Protein AF-A0A395MUM2-F1 (afdb_monomer_lite)

Sequence (329 aa):
MRKGPFETKFMEAQIENYREKLWHIFPIPDLNCLVDFYTHSANDARVLQLPFIVALGIMIPMDKTLGVLSSQTHSGEDLEELFRWMSDTRDEIESSTSTLPMVRALLLAALCYQYDGSIERASDCFEKAKAKFNDILCFFGGLDGLEDRLPDDDFCDLAMTSWDFAKYEQFFAFLDLTDNRSSFVPLMHLNLGMVQERYGRQAGEVLLKRQSWINFQNQASGLECSSVASEPLLAMLRSFKALEVPENLTSGEVSYPIAYFECVHCCAYIYRQAVFIYQSLPYDAQQALYLELSQCTENYRDLVRRAREQWETLQNLERSRLMALGIFD

Structure (mmCIF, N/CA/C/O backbone):
data_AF-A0A395MUM2-F1
#
_entry.id   AF-A0A395MUM2-F1
#
loop_
_atom_site.group_PDB
_atom_site.id
_atom_site.type_symbol
_atom_site.label_atom_id
_atom_site.label_alt_id
_atom_site.label_comp_id
_atom_site.label_asym_id
_atom_site.label_entity_id
_atom_site.label_seq_id
_atom_site.pdbx_PDB_ins_code
_atom_site.Cartn_x
_atom_site.Cartn_y
_atom_site.Cartn_z
_atom_site.occupancy
_atom_site.B_iso_or_equiv
_atom_site.auth_seq_id
_atom_site.auth_comp_id
_atom_site.auth_asym_id
_atom_site.auth_atom_id
_atom_site.pdbx_PDB_model_num
ATOM 1 N N . MET A 1 1 ? 7.530 -1.929 -30.017 1.00 48.34 1 MET A N 1
ATOM 2 C CA . MET A 1 1 ? 7.929 -1.224 -28.782 1.00 48.34 1 MET A CA 1
ATOM 3 C C . MET A 1 1 ? 9.316 -0.630 -28.964 1.00 48.34 1 MET A C 1
ATOM 5 O O . MET A 1 1 ? 10.159 -1.280 -29.574 1.00 48.34 1 MET A O 1
ATOM 9 N N . ARG A 1 2 ? 9.538 0.612 -28.514 1.00 49.12 2 ARG A N 1
ATOM 10 C CA . ARG A 1 2 ? 10.890 1.185 -28.423 1.00 49.12 2 ARG A CA 1
ATOM 11 C C . ARG A 1 2 ? 11.614 0.498 -27.265 1.00 49.12 2 ARG A C 1
ATOM 13 O O . ARG A 1 2 ? 11.007 0.278 -26.223 1.00 49.12 2 ARG A O 1
ATOM 20 N N . LYS A 1 3 ? 12.891 0.165 -27.456 1.00 55.94 3 LYS A N 1
ATOM 21 C CA . LYS A 1 3 ? 13.795 -0.172 -26.350 1.00 55.94 3 LYS A CA 1
ATOM 22 C C . LYS A 1 3 ? 13.755 1.009 -25.374 1.00 55.94 3 LYS A C 1
ATOM 24 O O . LYS A 1 3 ? 13.796 2.148 -25.843 1.00 55.94 3 LYS A O 1
ATOM 29 N N . GLY A 1 4 ? 13.581 0.756 -24.081 1.00 60.59 4 GLY A N 1
ATOM 30 C CA . GLY A 1 4 ? 13.518 1.856 -23.123 1.00 60.59 4 GLY A CA 1
ATOM 31 C C . GLY A 1 4 ? 14.847 2.611 -23.021 1.00 60.59 4 GLY A C 1
ATOM 32 O O . GLY A 1 4 ? 15.850 2.201 -23.619 1.00 60.59 4 GLY A O 1
ATOM 33 N N . PRO A 1 5 ? 14.844 3.722 -22.276 1.00 75.44 5 PRO A N 1
ATOM 34 C CA . PRO A 1 5 ? 15.940 4.685 -22.296 1.00 75.44 5 PRO A CA 1
ATOM 35 C C . PRO A 1 5 ? 17.227 4.190 -21.621 1.00 75.44 5 PRO A C 1
ATOM 37 O O . PRO A 1 5 ? 18.319 4.621 -21.979 1.00 75.44 5 PRO A O 1
ATOM 40 N N . PHE A 1 6 ? 17.126 3.242 -20.685 1.00 81.62 6 PHE A N 1
ATOM 41 C CA . PHE A 1 6 ? 18.249 2.855 -19.829 1.00 81.62 6 PHE A CA 1
ATOM 42 C C . PHE A 1 6 ? 18.942 1.556 -20.249 1.00 81.62 6 PHE A C 1
ATOM 44 O O . PHE A 1 6 ? 18.327 0.628 -20.792 1.00 81.62 6 PHE A O 1
ATOM 51 N N . GLU A 1 7 ? 20.237 1.472 -19.926 1.00 84.44 7 GLU A N 1
ATOM 52 C CA . GLU A 1 7 ? 21.046 0.263 -20.081 1.00 84.44 7 GLU A CA 1
ATOM 53 C C . GLU A 1 7 ? 20.525 -0.894 -19.216 1.00 84.44 7 GLU A C 1
ATOM 55 O O . GLU A 1 7 ? 20.110 -0.710 -18.073 1.00 84.44 7 GLU A O 1
ATOM 60 N N . THR A 1 8 ? 20.634 -2.125 -19.721 1.00 83.12 8 THR A N 1
ATOM 61 C CA . THR A 1 8 ? 20.179 -3.337 -19.019 1.00 83.12 8 THR A CA 1
ATOM 62 C C . THR A 1 8 ? 20.768 -3.474 -17.615 1.00 83.12 8 THR A C 1
ATOM 64 O O . THR A 1 8 ? 20.033 -3.753 -16.677 1.00 83.12 8 THR A O 1
ATOM 67 N N . LYS A 1 9 ? 22.070 -3.207 -17.444 1.00 85.25 9 LYS A N 1
ATOM 68 C CA . LYS A 1 9 ? 22.734 -3.306 -16.132 1.00 85.25 9 LYS A CA 1
ATOM 69 C C . LYS A 1 9 ? 22.162 -2.331 -15.107 1.00 85.25 9 LYS A C 1
ATOM 71 O O . LYS A 1 9 ? 22.088 -2.649 -13.925 1.00 85.25 9 LYS A O 1
ATOM 76 N N . PHE A 1 10 ? 21.770 -1.140 -15.557 1.00 86.44 10 PHE A N 1
ATOM 77 C CA . PHE A 1 10 ? 21.114 -0.165 -14.696 1.00 86.44 10 PHE A CA 1
ATOM 78 C C . PHE A 1 10 ? 19.733 -0.673 -14.269 1.00 86.44 10 PHE A C 1
ATOM 80 O O . PHE A 1 10 ? 19.410 -0.641 -13.085 1.00 86.44 10 PHE A O 1
ATOM 87 N N . MET A 1 11 ? 18.957 -1.212 -15.215 1.00 86.12 11 MET A N 1
ATOM 88 C CA . MET A 1 11 ? 17.639 -1.797 -14.949 1.00 86.12 11 MET A CA 1
ATOM 89 C C . MET A 1 11 ? 17.705 -2.955 -13.946 1.00 86.12 11 MET A C 1
ATOM 91 O O . MET A 1 11 ? 16.919 -2.989 -13.002 1.00 86.12 11 MET A O 1
ATOM 95 N N . GLU A 1 12 ? 18.663 -3.870 -14.115 1.00 87.12 12 GLU A N 1
ATOM 96 C CA . GLU A 1 12 ? 18.908 -4.989 -13.195 1.00 87.12 12 GLU A CA 1
ATOM 97 C C . GLU A 1 12 ? 19.203 -4.496 -11.774 1.00 87.12 12 GLU A C 1
ATOM 99 O O . GLU A 1 12 ? 18.611 -4.988 -10.815 1.00 87.12 12 GLU A O 1
ATOM 104 N N . ALA A 1 13 ? 20.057 -3.477 -11.635 1.00 87.69 13 ALA A N 1
ATOM 105 C CA . ALA A 1 13 ? 20.384 -2.899 -10.335 1.00 87.69 13 ALA A CA 1
ATOM 106 C C . ALA A 1 13 ? 19.158 -2.273 -9.649 1.00 87.69 13 ALA A C 1
ATOM 108 O O . ALA A 1 13 ? 18.960 -2.471 -8.451 1.00 87.69 13 ALA A O 1
ATOM 109 N N . GLN A 1 14 ? 18.308 -1.551 -10.390 1.00 88.56 14 GLN A N 1
ATOM 110 C CA . GLN A 1 14 ? 17.096 -0.966 -9.803 1.00 88.56 14 GLN A CA 1
ATOM 111 C C . GLN A 1 14 ? 16.048 -2.019 -9.440 1.00 88.56 14 GLN A C 1
ATOM 113 O O . GLN A 1 14 ? 15.339 -1.859 -8.449 1.00 88.56 14 GLN A O 1
ATOM 118 N N . ILE A 1 15 ? 15.967 -3.113 -10.197 1.00 86.69 15 ILE A N 1
ATOM 119 C CA . ILE A 1 15 ? 15.101 -4.246 -9.865 1.00 86.69 15 ILE A CA 1
ATOM 120 C C . ILE A 1 15 ? 15.575 -4.960 -8.600 1.00 86.69 15 ILE A C 1
ATOM 122 O O . ILE A 1 15 ? 14.738 -5.336 -7.779 1.00 86.69 15 ILE A O 1
ATOM 126 N N . GLU A 1 16 ? 16.884 -5.104 -8.401 1.00 85.50 16 GLU A N 1
ATOM 127 C CA . GLU A 1 16 ? 17.412 -5.665 -7.156 1.00 85.50 16 GLU A CA 1
ATOM 128 C C . GLU A 1 16 ? 17.143 -4.729 -5.970 1.00 85.50 16 GLU A C 1
ATOM 130 O O . GLU A 1 16 ? 16.608 -5.166 -4.954 1.00 85.50 16 GLU A O 1
ATOM 135 N N . ASN A 1 17 ? 17.369 -3.420 -6.130 1.00 84.69 17 ASN A N 1
ATOM 136 C CA . ASN A 1 17 ? 17.002 -2.430 -5.112 1.00 84.69 17 ASN A CA 1
ATOM 137 C C . ASN A 1 17 ? 15.508 -2.504 -4.761 1.00 84.69 17 ASN A C 1
ATOM 139 O O . ASN A 1 17 ? 15.135 -2.497 -3.586 1.00 84.69 17 ASN A O 1
ATOM 143 N N . TYR A 1 18 ? 14.638 -2.601 -5.770 1.00 83.44 18 TYR A N 1
ATOM 144 C CA . TYR A 1 18 ? 13.203 -2.769 -5.567 1.00 83.44 18 TYR A CA 1
ATOM 145 C C . TYR A 1 18 ? 12.897 -4.065 -4.815 1.00 83.44 18 TYR A C 1
ATOM 147 O O . TYR A 1 18 ? 12.111 -4.073 -3.868 1.00 83.44 18 TYR A O 1
ATOM 155 N N . ARG A 1 19 ? 13.531 -5.172 -5.198 1.00 79.81 19 ARG A N 1
ATOM 156 C CA . ARG A 1 19 ? 13.347 -6.466 -4.544 1.00 79.81 19 ARG A CA 1
ATOM 157 C C . ARG A 1 19 ? 13.712 -6.399 -3.065 1.00 79.81 19 ARG A C 1
ATOM 159 O O . ARG A 1 19 ? 12.918 -6.805 -2.220 1.00 79.81 19 ARG A O 1
ATOM 166 N N . GLU A 1 20 ? 14.879 -5.854 -2.749 1.00 76.88 20 GLU A N 1
ATOM 167 C CA . GLU A 1 20 ? 15.360 -5.757 -1.373 1.00 76.88 20 GLU A CA 1
ATOM 168 C C . GLU A 1 20 ? 14.499 -4.825 -0.509 1.00 76.88 20 GLU A C 1
ATOM 170 O O . GLU A 1 20 ? 14.327 -5.075 0.685 1.00 76.88 20 GLU A O 1
ATOM 175 N N . LYS A 1 21 ? 13.969 -3.738 -1.086 1.00 73.75 21 LYS A N 1
ATOM 176 C CA . LYS A 1 21 ? 13.345 -2.646 -0.316 1.00 73.75 21 LYS A CA 1
ATOM 177 C C . LYS A 1 21 ? 11.824 -2.583 -0.392 1.00 73.75 21 LYS A C 1
ATOM 179 O O . LYS A 1 21 ? 11.215 -2.028 0.516 1.00 73.75 21 LYS A O 1
ATOM 184 N N . LEU A 1 22 ? 11.206 -3.131 -1.435 1.00 72.56 22 LEU A N 1
ATOM 185 C CA . LEU A 1 22 ? 9.784 -2.937 -1.741 1.00 72.56 22 LEU A CA 1
ATOM 186 C C . LEU A 1 22 ? 9.012 -4.211 -2.063 1.00 72.56 22 LEU A C 1
ATOM 188 O O . LEU A 1 22 ? 7.784 -4.168 -2.040 1.00 72.56 22 LEU A O 1
ATOM 192 N N . TRP A 1 23 ? 9.678 -5.340 -2.317 1.00 69.81 23 TRP A N 1
ATOM 193 C CA . TRP A 1 23 ? 8.993 -6.582 -2.698 1.00 69.81 23 TRP A CA 1
ATOM 194 C C . TRP A 1 23 ? 7.886 -6.993 -1.730 1.00 69.81 23 TRP A C 1
ATOM 196 O O . TRP A 1 23 ? 6.843 -7.478 -2.137 1.00 69.81 23 TRP A O 1
ATOM 206 N N . HIS A 1 24 ? 8.100 -6.780 -0.437 1.00 61.56 24 HIS A N 1
ATOM 207 C CA . HIS A 1 24 ? 7.138 -7.110 0.609 1.00 61.56 24 HIS A CA 1
ATOM 208 C C . HIS A 1 24 ? 5.957 -6.119 0.688 1.00 61.56 24 HIS A C 1
ATOM 210 O O . HIS A 1 24 ? 4.928 -6.439 1.281 1.00 61.56 24 HIS A O 1
ATOM 216 N N . ILE A 1 25 ? 6.088 -4.924 0.096 1.00 59.69 25 ILE A N 1
ATOM 217 C CA . ILE A 1 25 ? 5.048 -3.884 0.036 1.00 59.69 25 ILE A CA 1
ATOM 218 C C . ILE A 1 25 ? 4.242 -4.015 -1.244 1.00 59.69 25 ILE A C 1
ATOM 220 O O . ILE A 1 25 ? 3.030 -3.866 -1.197 1.00 59.69 25 ILE A O 1
ATOM 224 N N . PHE A 1 26 ? 4.883 -4.285 -2.374 1.00 70.19 26 PHE A N 1
ATOM 225 C CA . PHE A 1 26 ? 4.213 -4.459 -3.656 1.00 70.19 26 PHE A CA 1
ATOM 226 C C . PHE A 1 26 ? 4.927 -5.594 -4.412 1.00 70.19 26 PHE A C 1
ATOM 228 O O . PHE A 1 26 ? 5.872 -5.360 -5.162 1.00 70.19 26 PHE A O 1
ATOM 235 N N . PRO A 1 27 ? 4.561 -6.862 -4.161 1.00 70.25 27 PRO A N 1
ATOM 236 C CA . PRO A 1 27 ? 5.225 -8.002 -4.794 1.00 70.25 27 PRO A CA 1
ATOM 237 C C . PRO A 1 27 ? 4.853 -8.092 -6.268 1.00 70.25 27 PRO A C 1
ATOM 239 O O . PRO A 1 27 ? 3.674 -8.237 -6.572 1.00 70.25 27 PRO A O 1
ATOM 242 N N . ILE A 1 28 ? 5.829 -8.072 -7.175 1.00 73.50 28 ILE A N 1
ATOM 243 C CA . ILE A 1 28 ? 5.590 -8.122 -8.626 1.00 73.50 28 ILE A CA 1
ATOM 244 C C . ILE A 1 28 ? 5.903 -9.528 -9.157 1.00 73.50 28 ILE A C 1
ATOM 246 O O . ILE A 1 28 ? 7.080 -9.871 -9.256 1.00 73.50 28 ILE A O 1
ATOM 250 N N . PRO A 1 29 ? 4.906 -10.352 -9.524 1.00 68.81 29 PRO A N 1
ATOM 251 C CA . PRO A 1 29 ? 5.137 -11.674 -10.099 1.00 68.81 29 PRO A CA 1
ATOM 252 C C . PRO A 1 29 ? 6.136 -11.614 -11.256 1.00 68.81 29 PRO A C 1
ATOM 254 O O . PRO A 1 29 ? 6.096 -10.696 -12.075 1.00 68.81 29 PRO A O 1
ATOM 257 N N . ASP A 1 30 ? 7.054 -12.579 -11.298 1.00 72.25 30 ASP A N 1
ATOM 258 C CA . ASP A 1 30 ? 8.071 -12.696 -12.346 1.00 72.25 30 ASP A CA 1
ATOM 259 C C . ASP A 1 30 ? 8.923 -11.433 -12.572 1.00 72.25 30 ASP A C 1
ATOM 261 O O . ASP A 1 30 ? 9.399 -11.190 -13.678 1.00 72.25 30 ASP A O 1
ATOM 265 N N . LEU A 1 31 ? 9.181 -10.633 -11.528 1.00 75.88 31 LEU A N 1
ATOM 266 C CA . LEU A 1 31 ? 10.010 -9.418 -11.609 1.00 75.88 31 LEU A CA 1
ATOM 267 C C . LEU A 1 31 ? 11.373 -9.635 -12.291 1.00 75.88 31 LEU A C 1
ATOM 269 O O . LEU A 1 31 ? 11.843 -8.753 -13.004 1.00 75.88 31 LEU A O 1
ATOM 273 N N . ASN A 1 32 ? 11.984 -10.814 -12.131 1.00 72.88 32 ASN A N 1
ATOM 274 C CA . ASN A 1 32 ? 13.221 -11.172 -12.841 1.00 72.88 32 ASN A CA 1
ATOM 275 C C . ASN A 1 32 ? 13.041 -11.238 -14.361 1.00 72.88 32 ASN A C 1
ATOM 277 O O . ASN A 1 32 ? 13.931 -10.838 -15.104 1.00 72.88 32 ASN A O 1
ATOM 281 N N . CYS A 1 33 ? 11.887 -11.708 -14.825 1.00 79.62 33 CYS A N 1
ATOM 282 C CA . CYS A 1 33 ? 11.586 -11.822 -16.244 1.00 79.62 33 CYS A CA 1
ATOM 283 C C . CYS A 1 33 ? 11.314 -10.456 -16.887 1.00 79.62 33 CYS A C 1
ATOM 285 O O . CYS A 1 33 ? 11.376 -10.346 -18.108 1.00 79.62 33 CYS A O 1
ATOM 287 N N . LEU A 1 34 ? 11.057 -9.395 -16.108 1.00 77.50 34 LEU A N 1
ATOM 288 C CA . LEU A 1 34 ? 10.801 -8.064 -16.668 1.00 77.50 34 LEU A CA 1
ATOM 289 C C . LEU A 1 34 ? 12.022 -7.479 -17.388 1.00 77.50 34 LEU A C 1
ATOM 291 O O . LEU A 1 34 ? 11.850 -6.821 -18.415 1.00 77.50 34 LEU A O 1
ATOM 295 N N . VAL A 1 35 ? 13.244 -7.758 -16.914 1.00 75.94 35 VAL A N 1
ATOM 296 C CA . VAL A 1 35 ? 14.480 -7.381 -17.630 1.00 75.94 35 VAL A CA 1
ATOM 297 C C . VAL A 1 35 ? 14.584 -8.135 -18.949 1.00 75.94 35 VAL A C 1
ATOM 299 O O . VAL A 1 35 ? 14.924 -7.548 -19.979 1.00 75.94 35 VAL A O 1
ATOM 302 N N . ASP A 1 36 ? 14.254 -9.423 -18.945 1.00 77.31 36 ASP A N 1
ATOM 303 C CA . ASP A 1 36 ? 14.283 -10.247 -20.150 1.00 77.31 36 ASP A CA 1
ATOM 304 C C . ASP A 1 36 ? 13.248 -9.761 -21.171 1.00 77.31 36 ASP A C 1
ATOM 306 O O . ASP A 1 36 ? 13.578 -9.580 -22.345 1.00 77.31 36 ASP A O 1
ATOM 310 N N . PHE A 1 37 ? 12.025 -9.443 -20.739 1.00 77.56 37 PHE A N 1
ATOM 311 C CA . PHE A 1 37 ? 10.994 -8.879 -21.613 1.00 77.56 37 PHE A CA 1
ATOM 312 C C . PHE A 1 37 ? 11.401 -7.517 -22.182 1.00 77.56 37 PHE A C 1
ATOM 314 O O . PHE A 1 37 ? 11.227 -7.269 -23.378 1.00 77.56 37 PHE A O 1
ATOM 321 N N . TYR A 1 38 ? 12.016 -6.666 -21.359 1.00 73.94 38 TYR A N 1
ATOM 322 C CA . TYR A 1 38 ? 12.547 -5.367 -21.764 1.00 73.94 38 TYR A CA 1
ATOM 323 C C . TYR A 1 38 ? 13.666 -5.480 -22.805 1.00 73.94 38 TYR A C 1
ATOM 325 O O . TYR A 1 38 ? 13.663 -4.786 -23.824 1.00 73.94 38 TYR A O 1
ATOM 333 N N . THR A 1 39 ? 14.627 -6.374 -22.575 1.00 71.06 39 THR A N 1
ATOM 334 C CA . THR A 1 39 ? 15.798 -6.545 -23.446 1.00 71.06 39 THR A CA 1
ATOM 335 C C . THR A 1 39 ? 15.453 -7.197 -24.777 1.00 71.06 39 THR A C 1
ATOM 337 O O . THR A 1 39 ? 15.995 -6.792 -25.808 1.00 71.06 39 THR A O 1
ATOM 340 N N . HIS A 1 40 ? 14.516 -8.145 -24.776 1.00 74.06 40 HIS A N 1
ATOM 341 C CA . HIS A 1 40 ? 14.093 -8.874 -25.972 1.00 74.06 40 HIS A CA 1
ATOM 342 C C . HIS A 1 40 ? 12.903 -8.221 -26.690 1.00 74.06 40 HIS A C 1
ATOM 344 O O . HIS A 1 40 ? 12.431 -8.757 -27.691 1.00 74.06 40 HIS A O 1
ATOM 350 N N . SER A 1 41 ? 12.441 -7.049 -26.225 1.00 65.06 41 SER A N 1
ATOM 351 C CA . SER A 1 41 ? 11.290 -6.324 -26.790 1.00 65.06 41 SER A CA 1
ATOM 352 C C . SER A 1 41 ? 10.044 -7.207 -26.919 1.00 65.06 41 SER A C 1
ATOM 354 O O . SER A 1 41 ? 9.324 -7.142 -27.920 1.00 65.06 41 SER A O 1
ATOM 356 N N . ALA A 1 42 ? 9.813 -8.061 -25.918 1.00 67.25 42 ALA A N 1
ATOM 357 C CA . ALA A 1 42 ? 8.625 -8.897 -25.866 1.00 67.25 42 ALA A CA 1
ATOM 358 C C . ALA A 1 42 ? 7.384 -8.000 -25.773 1.00 67.25 42 ALA A C 1
ATOM 360 O O . ALA A 1 42 ? 7.369 -7.027 -25.020 1.00 67.25 42 ALA A O 1
ATOM 361 N N . ASN A 1 43 ? 6.346 -8.318 -26.550 1.00 70.88 43 ASN A N 1
ATOM 362 C CA . ASN A 1 43 ? 5.076 -7.599 -26.493 1.00 70.88 43 ASN A CA 1
ATOM 363 C C . ASN A 1 43 ? 4.272 -8.068 -25.273 1.00 70.88 43 ASN A C 1
ATOM 365 O O . ASN A 1 43 ? 3.322 -8.837 -25.409 1.00 70.88 43 ASN A O 1
ATOM 369 N N . ASP A 1 44 ? 4.717 -7.658 -24.089 1.00 82.69 44 ASP A N 1
ATOM 370 C CA . ASP A 1 44 ? 4.163 -8.066 -22.804 1.00 82.69 44 ASP A CA 1
ATOM 371 C C . ASP A 1 44 ? 3.779 -6.832 -21.979 1.00 82.69 44 ASP A C 1
ATOM 373 O O . ASP A 1 44 ? 4.609 -5.962 -21.706 1.00 82.69 44 ASP A O 1
ATOM 377 N N . ALA A 1 45 ? 2.512 -6.758 -21.563 1.00 84.50 45 ALA A N 1
ATOM 378 C CA . ALA A 1 45 ? 1.978 -5.626 -20.808 1.00 84.50 45 ALA A CA 1
ATOM 379 C C . ALA A 1 45 ? 2.680 -5.422 -19.454 1.00 84.50 45 ALA A C 1
ATOM 381 O O . ALA A 1 45 ? 2.664 -4.316 -18.914 1.00 84.50 45 ALA A O 1
ATOM 382 N N . ARG A 1 46 ? 3.344 -6.453 -18.909 1.00 84.44 46 ARG A N 1
ATOM 383 C CA . ARG A 1 46 ? 4.096 -6.351 -17.652 1.00 84.44 46 ARG A CA 1
ATOM 384 C C . ARG A 1 46 ? 5.286 -5.394 -17.757 1.00 84.44 46 ARG A C 1
ATOM 386 O O . ARG A 1 46 ? 5.653 -4.793 -16.751 1.00 84.44 46 ARG A O 1
ATOM 393 N N . VAL A 1 47 ? 5.836 -5.178 -18.956 1.00 87.69 47 VAL A N 1
ATOM 394 C CA . VAL A 1 47 ? 6.936 -4.224 -19.209 1.00 87.69 47 VAL A CA 1
ATOM 395 C C . VAL A 1 47 ? 6.548 -2.791 -18.816 1.00 87.69 47 VAL A C 1
ATOM 397 O O . VAL A 1 47 ? 7.411 -2.020 -18.401 1.00 87.69 47 VAL A O 1
ATOM 400 N N . LEU A 1 48 ? 5.255 -2.446 -18.844 1.00 89.56 48 LEU A N 1
ATOM 401 C CA . LEU A 1 48 ? 4.745 -1.122 -18.457 1.00 89.56 48 LEU A CA 1
ATOM 402 C C . LEU A 1 48 ? 4.905 -0.824 -16.953 1.00 89.56 48 LEU A C 1
ATOM 404 O O . LEU A 1 48 ? 4.750 0.315 -16.526 1.00 89.56 48 LEU A O 1
ATOM 408 N N . GLN A 1 49 ? 5.254 -1.818 -16.133 1.00 90.62 49 GLN A N 1
ATOM 409 C CA . GLN A 1 49 ? 5.571 -1.616 -14.715 1.00 90.62 49 GLN A CA 1
ATOM 410 C C . GLN A 1 49 ? 6.989 -1.053 -14.504 1.00 90.62 49 GLN A C 1
ATOM 412 O O . GLN A 1 49 ? 7.264 -0.425 -13.480 1.00 90.62 49 GLN A O 1
ATOM 417 N N . LEU A 1 50 ? 7.898 -1.253 -15.466 1.00 90.19 50 LEU A N 1
ATOM 418 C CA . LEU A 1 50 ? 9.328 -0.962 -15.320 1.00 90.19 50 LEU A CA 1
ATOM 419 C C . LEU A 1 50 ? 9.690 0.493 -15.000 1.00 90.19 50 LEU A C 1
ATOM 421 O O . LEU A 1 50 ? 10.508 0.668 -14.099 1.00 90.19 50 LEU A O 1
ATOM 425 N N . PRO A 1 51 ? 9.129 1.532 -15.653 1.00 92.38 51 PRO A N 1
ATOM 426 C CA . PRO A 1 51 ? 9.495 2.908 -15.317 1.00 92.38 51 PRO A CA 1
ATOM 427 C C . PRO A 1 51 ? 9.231 3.224 -13.840 1.00 92.38 51 PRO A C 1
ATOM 429 O O . PRO A 1 51 ? 10.030 3.883 -13.181 1.00 92.38 51 PRO A O 1
ATOM 432 N N . PHE A 1 52 ? 8.134 2.696 -13.297 1.00 92.69 52 PHE A N 1
ATOM 433 C CA . PHE A 1 52 ? 7.740 2.904 -11.907 1.00 92.69 52 PHE A CA 1
ATOM 434 C C . PHE A 1 52 ? 8.612 2.095 -10.935 1.00 92.69 52 PHE A C 1
ATOM 436 O O . PHE A 1 52 ? 9.036 2.613 -9.903 1.00 92.69 52 PHE A O 1
ATOM 443 N N . ILE A 1 53 ? 8.961 0.853 -11.286 1.00 90.81 53 ILE A N 1
ATOM 444 C CA . ILE A 1 53 ? 9.923 0.037 -10.524 1.00 90.81 53 ILE A CA 1
ATOM 445 C C . ILE A 1 53 ? 11.283 0.738 -10.447 1.00 90.81 53 ILE A C 1
ATOM 447 O O . ILE A 1 53 ? 11.868 0.825 -9.371 1.00 90.81 53 ILE A O 1
ATOM 451 N N . VAL A 1 54 ? 11.768 1.267 -11.572 1.00 90.88 54 VAL A N 1
ATOM 452 C CA . VAL A 1 54 ? 13.041 1.996 -11.659 1.00 90.88 54 VAL A CA 1
ATOM 453 C C . VAL A 1 54 ? 13.012 3.252 -10.799 1.00 90.88 54 VAL A C 1
ATOM 455 O O . VAL A 1 54 ? 13.922 3.461 -10.002 1.00 90.88 54 VAL A O 1
ATOM 458 N N . ALA A 1 55 ? 11.954 4.058 -10.906 1.00 91.94 55 ALA A N 1
ATOM 459 C CA . ALA A 1 55 ? 11.770 5.249 -10.081 1.00 91.94 55 ALA A CA 1
ATOM 460 C C . ALA A 1 55 ? 11.853 4.939 -8.584 1.00 91.94 55 ALA A C 1
ATOM 462 O O . ALA A 1 55 ? 12.588 5.593 -7.843 1.00 91.94 55 ALA A O 1
ATOM 463 N N . LEU A 1 56 ? 11.145 3.903 -8.146 1.00 89.75 56 LEU A N 1
ATOM 464 C CA . LEU A 1 56 ? 11.148 3.455 -6.760 1.00 89.75 56 LEU A CA 1
ATOM 465 C C . LEU A 1 56 ? 12.505 2.886 -6.320 1.00 89.75 56 LEU A C 1
ATOM 467 O O . LEU A 1 56 ? 12.971 3.193 -5.220 1.00 89.75 56 LEU A O 1
ATOM 471 N N . GLY A 1 57 ? 13.153 2.107 -7.191 1.00 87.88 57 GLY A N 1
ATOM 472 C CA . GLY A 1 57 ? 14.495 1.562 -6.984 1.00 87.88 57 GLY A CA 1
ATOM 473 C C . GLY A 1 57 ? 15.567 2.641 -6.809 1.00 87.88 57 GLY A C 1
ATOM 474 O O . GLY A 1 57 ? 16.565 2.391 -6.140 1.00 87.88 57 GLY A O 1
ATOM 475 N N . ILE A 1 58 ? 15.336 3.850 -7.330 1.00 88.81 58 ILE A N 1
ATOM 476 C CA . ILE A 1 58 ? 16.209 5.015 -7.144 1.00 88.81 58 ILE A CA 1
ATOM 477 C C . ILE A 1 58 ? 15.834 5.790 -5.875 1.00 88.81 58 ILE A C 1
ATOM 479 O O . ILE A 1 58 ? 16.697 6.049 -5.034 1.00 88.81 58 ILE A O 1
ATOM 483 N N . MET A 1 59 ? 14.561 6.175 -5.729 1.00 88.81 59 MET A N 1
ATOM 484 C CA . MET A 1 59 ? 14.113 7.074 -4.658 1.00 88.81 59 MET A CA 1
ATOM 485 C C . MET A 1 59 ? 14.386 6.514 -3.260 1.00 88.81 59 MET A C 1
ATOM 487 O O . MET A 1 59 ? 14.869 7.237 -2.388 1.00 88.81 59 MET A O 1
ATOM 491 N N . ILE A 1 60 ? 14.097 5.228 -3.040 1.00 82.62 60 ILE A N 1
ATOM 492 C CA . ILE A 1 60 ? 14.117 4.636 -1.696 1.00 82.62 60 ILE A CA 1
ATOM 493 C C . ILE A 1 60 ? 15.537 4.437 -1.163 1.00 82.62 60 ILE A C 1
ATOM 495 O O . ILE A 1 60 ? 15.812 4.887 -0.049 1.00 82.62 60 ILE A O 1
ATOM 499 N N . PRO A 1 61 ? 16.483 3.837 -1.911 1.00 83.19 61 PRO A N 1
ATOM 500 C CA . PRO A 1 61 ? 17.866 3.758 -1.447 1.00 83.19 61 PRO A CA 1
ATOM 501 C C . PRO A 1 61 ? 18.506 5.133 -1.240 1.00 83.19 61 PRO A C 1
ATOM 503 O O . PRO A 1 61 ? 19.352 5.282 -0.360 1.00 83.19 61 PRO A O 1
ATOM 506 N N . MET A 1 62 ? 18.108 6.131 -2.034 1.00 85.25 62 MET A N 1
ATOM 507 C CA . MET A 1 62 ? 18.617 7.502 -1.932 1.00 85.25 62 MET A CA 1
ATOM 508 C C . MET A 1 62 ? 17.907 8.348 -0.870 1.00 85.25 62 MET A C 1
ATOM 510 O O . MET A 1 62 ? 18.370 9.455 -0.591 1.00 85.25 62 MET A O 1
ATOM 514 N N . ASP A 1 63 ? 16.813 7.847 -0.290 1.00 86.62 63 ASP A N 1
ATOM 515 C CA . ASP A 1 63 ? 15.969 8.543 0.684 1.00 86.62 63 ASP A CA 1
ATOM 516 C C . ASP A 1 63 ? 15.520 9.944 0.209 1.00 86.62 63 ASP A C 1
ATOM 518 O O . ASP A 1 63 ? 15.517 10.917 0.967 1.00 86.62 63 ASP A O 1
ATOM 522 N N . LYS A 1 64 ? 15.206 10.074 -1.089 1.00 88.38 64 LYS A N 1
ATOM 523 C CA . LYS A 1 64 ? 14.878 11.350 -1.749 1.00 88.38 64 LYS A CA 1
ATOM 524 C C . LYS A 1 64 ? 13.840 11.165 -2.852 1.00 88.38 64 LYS A C 1
ATOM 526 O O . LYS A 1 64 ? 13.849 10.160 -3.554 1.00 88.38 64 LYS A O 1
ATOM 531 N N . THR A 1 65 ? 12.999 12.180 -3.043 1.00 88.75 65 THR A N 1
ATOM 532 C CA . THR A 1 65 ? 12.036 12.237 -4.153 1.00 88.75 65 THR A CA 1
ATOM 533 C C . THR A 1 65 ? 12.752 12.389 -5.498 1.00 88.75 65 THR A C 1
ATOM 535 O O . THR A 1 65 ? 13.873 12.913 -5.550 1.00 88.75 65 THR A O 1
ATOM 538 N N . LEU A 1 66 ? 12.110 11.990 -6.602 1.00 87.75 66 LEU A N 1
ATOM 539 C CA . LEU A 1 66 ? 12.675 12.205 -7.937 1.00 87.75 66 LEU A CA 1
ATOM 540 C C . LEU A 1 66 ? 12.854 13.700 -8.218 1.00 87.75 66 LEU A C 1
ATOM 542 O O . LEU A 1 66 ? 13.881 14.082 -8.772 1.00 87.75 66 LEU A O 1
ATOM 546 N N . GLY A 1 67 ? 11.920 14.550 -7.777 1.00 83.75 67 GLY A N 1
ATOM 547 C CA . GLY A 1 67 ? 12.034 16.006 -7.938 1.00 83.75 67 GLY A CA 1
ATOM 548 C C . GLY A 1 67 ? 13.254 16.617 -7.228 1.00 83.75 67 GLY A C 1
ATOM 549 O O . GLY A 1 67 ? 13.914 17.516 -7.752 1.00 83.75 67 GLY A O 1
ATOM 550 N N . VAL A 1 68 ? 13.613 16.109 -6.043 1.00 86.62 68 VAL A N 1
ATOM 551 C CA . VAL A 1 68 ? 14.832 16.536 -5.334 1.00 86.62 68 VAL A CA 1
ATOM 552 C C . VAL A 1 68 ? 16.081 16.020 -6.045 1.00 86.62 68 VAL A C 1
ATOM 554 O O . VAL A 1 68 ? 17.082 16.734 -6.128 1.00 86.62 68 VAL A O 1
ATOM 557 N N . LEU A 1 69 ? 16.051 14.789 -6.549 1.00 85.94 69 LEU A N 1
ATOM 558 C CA . LEU A 1 69 ? 17.170 14.198 -7.280 1.00 85.94 69 LEU A CA 1
ATOM 559 C C . LEU A 1 69 ? 17.407 14.889 -8.635 1.00 85.94 69 LEU A C 1
ATOM 561 O O . LEU A 1 69 ? 18.559 15.111 -9.002 1.00 85.94 69 LEU A O 1
ATOM 565 N N . SER A 1 70 ? 16.354 15.297 -9.347 1.00 82.94 70 SER A N 1
ATOM 566 C CA . SER A 1 70 ? 16.461 15.948 -10.661 1.00 82.94 70 SER A CA 1
ATOM 567 C C . SER A 1 70 ? 17.038 17.359 -10.572 1.00 82.94 70 SER A C 1
ATOM 569 O O . SER A 1 70 ? 17.658 17.838 -11.515 1.00 82.94 70 SER A O 1
ATOM 571 N N . SER A 1 71 ? 16.904 18.011 -9.414 1.00 78.69 71 SER A N 1
ATOM 572 C CA . SER A 1 71 ? 17.509 19.319 -9.140 1.00 78.69 71 SER A CA 1
ATOM 573 C C . SER A 1 71 ? 19.031 19.281 -8.907 1.00 78.69 71 SER A C 1
ATOM 575 O O . SER A 1 71 ? 19.658 20.333 -8.766 1.00 78.69 71 SER A O 1
ATOM 577 N N . GLN A 1 72 ? 19.646 18.092 -8.849 1.00 79.50 72 GLN A N 1
ATOM 578 C CA . GLN A 1 72 ? 21.078 17.923 -8.583 1.00 79.50 72 GLN A CA 1
ATOM 579 C C . GLN A 1 72 ? 21.883 17.896 -9.894 1.00 79.50 72 GLN A C 1
ATOM 581 O O . GLN A 1 72 ? 21.529 17.225 -10.860 1.00 79.50 72 GLN A O 1
ATOM 586 N N . THR A 1 73 ? 23.011 18.612 -9.920 1.00 57.09 73 THR A N 1
ATOM 587 C CA . THR A 1 73 ? 23.786 18.980 -11.127 1.00 57.09 73 THR A CA 1
ATOM 588 C C . THR A 1 73 ? 24.380 17.829 -11.950 1.00 57.09 73 THR A C 1
ATOM 590 O O . THR A 1 73 ? 24.940 18.090 -13.010 1.00 57.09 73 THR A O 1
ATOM 593 N N . HIS A 1 74 ? 24.305 16.579 -11.488 1.00 63.62 74 HIS A N 1
ATOM 594 C CA . HIS A 1 74 ? 24.972 15.431 -12.122 1.00 63.62 74 HIS A CA 1
ATOM 595 C C . HIS A 1 74 ? 24.024 14.309 -12.572 1.00 63.62 74 HIS A C 1
ATOM 597 O O . HIS A 1 74 ? 24.499 13.327 -13.127 1.00 63.62 74 HIS A O 1
ATOM 603 N N . SER A 1 75 ? 22.713 14.448 -12.348 1.00 63.25 75 SER A N 1
ATOM 604 C CA . SER A 1 75 ? 21.703 13.410 -12.625 1.00 63.25 75 SER A CA 1
ATOM 605 C C . SER A 1 75 ? 20.440 13.940 -13.316 1.00 63.25 75 SER A C 1
ATOM 607 O O . SER A 1 75 ? 19.470 13.203 -13.467 1.00 63.25 75 SER A O 1
ATOM 609 N N . GLY A 1 76 ? 20.420 15.220 -13.707 1.00 66.56 76 GLY A N 1
ATOM 610 C CA . GLY A 1 76 ? 19.224 15.885 -14.235 1.00 66.56 76 GLY A CA 1
ATOM 611 C C . GLY A 1 76 ? 18.682 15.258 -15.523 1.00 66.56 76 GLY A C 1
ATOM 612 O O . GLY A 1 76 ? 17.488 14.991 -15.600 1.00 66.56 76 GLY A O 1
ATOM 613 N N . GLU A 1 77 ? 19.549 14.960 -16.497 1.00 75.75 77 GLU A N 1
ATOM 614 C CA . GLU A 1 77 ? 19.135 14.441 -17.814 1.00 75.75 77 GLU A CA 1
ATOM 615 C C . GLU A 1 77 ? 18.520 13.031 -17.726 1.00 75.75 77 GLU A C 1
ATOM 617 O O . GLU A 1 77 ? 17.427 12.810 -18.249 1.00 75.75 77 GLU A O 1
ATOM 622 N N . ASP A 1 78 ? 19.155 12.110 -16.991 1.00 80.88 78 ASP A N 1
ATOM 623 C CA . ASP A 1 78 ? 18.650 10.741 -16.793 1.00 80.88 78 ASP A CA 1
ATOM 624 C C . ASP A 1 78 ? 17.308 10.729 -16.037 1.00 80.88 78 ASP A C 1
ATOM 626 O O . ASP A 1 78 ? 16.409 9.939 -16.329 1.00 80.88 78 ASP A O 1
ATOM 630 N N . LEU A 1 79 ? 17.135 11.628 -15.062 1.00 85.06 79 LEU A N 1
ATOM 631 C CA . LEU A 1 79 ? 15.891 11.727 -14.296 1.00 85.06 79 LEU A CA 1
ATOM 632 C C . LEU A 1 79 ? 14.767 12.381 -15.102 1.00 85.06 79 LEU A C 1
ATOM 634 O O . LEU A 1 79 ? 13.619 11.954 -14.999 1.00 85.06 79 LEU A O 1
ATOM 638 N N . GLU A 1 80 ? 15.072 13.369 -15.944 1.00 84.25 80 GLU A N 1
ATOM 639 C CA . GLU A 1 80 ? 14.114 13.915 -16.910 1.00 84.25 80 GLU A CA 1
ATOM 640 C C . GLU A 1 80 ? 13.662 12.866 -17.932 1.00 84.25 80 GLU A C 1
ATOM 642 O O . GLU A 1 80 ? 12.497 12.855 -18.342 1.00 84.25 80 GLU A O 1
ATOM 647 N N . GLU A 1 81 ? 14.566 11.980 -18.351 1.00 87.81 81 GLU A N 1
ATOM 648 C CA . GLU A 1 81 ? 14.239 10.865 -19.234 1.00 87.81 81 GLU A CA 1
ATOM 649 C C . GLU A 1 81 ? 13.348 9.832 -18.535 1.00 87.81 81 GLU A C 1
ATOM 651 O O . GLU A 1 81 ? 12.346 9.402 -19.110 1.00 87.81 81 GLU A O 1
ATOM 656 N N . LEU A 1 82 ? 13.623 9.516 -17.266 1.00 89.75 82 LEU A N 1
ATOM 657 C CA . LEU A 1 82 ? 12.752 8.675 -16.444 1.00 89.75 82 LEU A CA 1
ATOM 658 C C . LEU A 1 82 ? 11.358 9.293 -16.260 1.00 89.75 82 LEU A C 1
ATOM 660 O O . LEU A 1 82 ? 10.358 8.593 -16.419 1.00 89.75 82 LEU A O 1
ATOM 664 N N . PHE A 1 83 ? 11.267 10.598 -15.983 1.00 88.88 83 PHE A N 1
ATOM 665 C CA . PHE A 1 83 ? 9.981 11.293 -15.878 1.00 88.88 83 PHE A CA 1
ATOM 666 C C . PHE A 1 83 ? 9.179 11.218 -17.178 1.00 88.88 83 PHE A C 1
ATOM 668 O O . PHE A 1 83 ? 7.975 10.947 -17.142 1.00 88.88 83 PHE A O 1
ATOM 675 N N . ARG A 1 84 ? 9.838 11.422 -18.326 1.00 90.06 84 ARG A N 1
ATOM 676 C CA . ARG A 1 84 ? 9.211 11.240 -19.642 1.00 90.06 84 ARG A CA 1
ATOM 677 C C . ARG A 1 84 ? 8.743 9.808 -19.834 1.00 90.06 84 ARG A C 1
ATOM 679 O O . ARG A 1 84 ? 7.595 9.606 -20.205 1.00 90.06 84 ARG A O 1
ATOM 686 N N . TRP A 1 85 ? 9.579 8.826 -19.511 1.00 91.75 85 TRP A N 1
ATOM 687 C CA . TRP A 1 85 ? 9.226 7.421 -19.668 1.00 91.75 85 TRP A CA 1
ATOM 688 C C . TRP A 1 85 ? 8.025 7.019 -18.804 1.00 91.75 85 TRP A C 1
ATOM 690 O O . TRP A 1 85 ? 7.124 6.341 -19.294 1.00 91.75 85 TRP A O 1
ATOM 700 N N . MET A 1 86 ? 7.958 7.480 -17.551 1.00 93.19 86 MET A N 1
ATOM 701 C CA . MET A 1 86 ? 6.791 7.285 -16.684 1.00 93.19 86 MET A CA 1
ATOM 702 C C . MET A 1 86 ? 5.526 7.926 -17.274 1.00 93.19 86 MET A C 1
ATOM 704 O O . MET A 1 86 ? 4.466 7.305 -17.250 1.00 93.19 86 MET A O 1
ATOM 708 N N . SER A 1 87 ? 5.632 9.146 -17.814 1.00 91.38 87 SER A N 1
ATOM 709 C CA . SER A 1 87 ? 4.501 9.854 -18.428 1.00 91.38 87 SER A CA 1
ATOM 710 C C . SER A 1 87 ? 4.004 9.149 -19.690 1.00 91.38 87 SER A C 1
ATOM 712 O O . SER A 1 87 ? 2.823 8.828 -19.775 1.00 91.38 87 SER A O 1
ATOM 714 N N . ASP A 1 88 ? 4.906 8.844 -20.626 1.00 91.56 88 ASP A N 1
ATOM 715 C CA . ASP A 1 88 ? 4.592 8.147 -21.878 1.00 91.56 88 ASP A CA 1
ATOM 716 C C . ASP A 1 88 ? 3.956 6.778 -21.594 1.00 91.56 88 ASP A C 1
ATOM 718 O O . ASP A 1 88 ? 2.982 6.386 -22.234 1.00 91.56 88 ASP A O 1
ATOM 722 N N . THR A 1 89 ? 4.469 6.066 -20.584 1.00 92.25 89 THR A N 1
ATOM 723 C CA . THR A 1 89 ? 3.919 4.773 -20.154 1.00 92.25 89 THR A CA 1
ATOM 724 C C . THR A 1 89 ? 2.510 4.921 -19.588 1.00 92.25 89 THR A C 1
ATOM 726 O O . THR A 1 89 ? 1.653 4.080 -19.855 1.00 92.25 89 THR A O 1
ATOM 729 N N . ARG A 1 90 ? 2.231 5.983 -18.821 1.00 91.81 90 ARG A N 1
ATOM 730 C CA . ARG A 1 90 ? 0.878 6.237 -18.311 1.00 91.81 90 ARG A CA 1
ATOM 731 C C . ARG A 1 90 ? -0.103 6.483 -19.460 1.00 91.81 90 ARG A C 1
ATOM 733 O O . ARG A 1 90 ? -1.174 5.881 -19.468 1.00 91.81 90 ARG A O 1
ATOM 740 N N . ASP A 1 91 ? 0.284 7.290 -20.443 1.00 89.75 91 ASP A N 1
ATOM 741 C CA . ASP A 1 91 ? -0.548 7.589 -21.615 1.00 89.75 91 ASP A CA 1
ATOM 742 C C . ASP A 1 91 ? -0.783 6.326 -22.482 1.00 89.75 91 ASP A C 1
ATOM 744 O O . ASP A 1 91 ? -1.887 6.086 -22.990 1.00 89.75 91 ASP A O 1
ATOM 748 N N . GLU A 1 92 ? 0.228 5.455 -22.600 1.00 91.44 92 GLU A N 1
ATOM 749 C CA . GLU A 1 92 ? 0.101 4.140 -23.244 1.00 91.44 92 GLU A CA 1
ATOM 750 C C . GLU A 1 92 ? -0.889 3.237 -22.497 1.00 91.44 92 GLU A C 1
ATOM 752 O O . GLU A 1 92 ? -1.774 2.641 -23.115 1.00 91.44 92 GLU A O 1
ATOM 757 N N . ILE A 1 93 ? -0.799 3.166 -21.165 1.00 92.12 93 ILE A N 1
ATOM 758 C CA . ILE A 1 93 ? -1.740 2.391 -20.350 1.00 92.12 93 ILE A CA 1
ATOM 759 C C . ILE A 1 93 ? -3.168 2.913 -20.543 1.00 92.12 93 ILE A C 1
ATOM 761 O O . ILE A 1 93 ? -4.090 2.119 -20.737 1.00 92.12 93 ILE A O 1
ATOM 765 N N . GLU A 1 94 ? -3.373 4.231 -20.509 1.00 87.06 94 GLU A N 1
ATOM 766 C CA . GLU A 1 94 ? -4.696 4.853 -20.641 1.00 87.06 94 GLU A CA 1
ATOM 767 C C . GLU A 1 94 ? -5.396 4.457 -21.944 1.00 87.06 94 GLU A C 1
ATOM 769 O O . GLU A 1 94 ? -6.567 4.075 -21.918 1.00 87.06 94 GLU A O 1
ATOM 774 N N . SER A 1 95 ? -4.663 4.453 -23.056 1.00 87.31 95 SER A N 1
ATOM 775 C CA . SER A 1 95 ? -5.188 4.115 -24.386 1.00 87.31 95 SER A CA 1
ATOM 776 C C . SER A 1 95 ? -5.325 2.610 -24.665 1.00 87.31 95 SER A C 1
ATOM 778 O O . SER A 1 95 ? -5.884 2.224 -25.694 1.00 87.31 95 SER A O 1
ATOM 780 N N . SER A 1 96 ? -4.857 1.755 -23.754 1.00 88.38 96 SER A N 1
ATOM 781 C CA . SER A 1 96 ? -4.805 0.304 -23.942 1.00 88.38 96 SER A CA 1
ATOM 782 C C . SER A 1 96 ? -5.983 -0.452 -23.317 1.00 88.38 96 SER A C 1
ATOM 784 O O . SER A 1 96 ? -6.609 -0.003 -22.351 1.00 88.38 96 SER A O 1
ATOM 786 N N . THR A 1 97 ? -6.255 -1.652 -23.841 1.00 89.25 97 THR A N 1
ATOM 787 C CA . THR A 1 97 ? -7.247 -2.589 -23.289 1.00 89.25 97 THR A CA 1
ATOM 788 C C . THR A 1 97 ? -6.912 -2.964 -21.850 1.00 89.25 97 THR A C 1
ATOM 790 O O . THR A 1 97 ? -5.778 -3.322 -21.551 1.00 89.25 97 THR A O 1
ATOM 793 N N . SER A 1 98 ? -7.908 -2.920 -20.969 1.00 88.56 98 SER A N 1
ATOM 794 C CA . SER A 1 98 ? -7.752 -3.198 -19.542 1.00 88.56 98 SER A CA 1
ATOM 795 C C . SER A 1 98 ? -7.241 -4.625 -19.288 1.00 88.56 98 SER A C 1
ATOM 797 O O . SER A 1 98 ? -7.850 -5.603 -19.715 1.00 88.56 98 SER A O 1
ATOM 799 N N . THR A 1 99 ? -6.105 -4.735 -18.594 1.00 87.75 99 THR A N 1
ATOM 800 C CA . THR A 1 99 ? -5.464 -5.996 -18.180 1.00 87.75 99 THR A CA 1
ATOM 801 C C . THR A 1 99 ? -4.884 -5.844 -16.770 1.00 87.75 99 THR A C 1
ATOM 803 O O . THR A 1 99 ? -4.572 -4.724 -16.357 1.00 87.75 99 THR A O 1
ATOM 806 N N . LEU A 1 100 ? -4.723 -6.944 -16.022 1.00 84.25 100 LEU A N 1
ATOM 807 C CA . LEU A 1 100 ? -4.168 -6.897 -14.660 1.00 84.25 100 LEU A CA 1
ATOM 808 C C . LEU A 1 100 ? -2.770 -6.245 -14.606 1.00 84.25 100 LEU A C 1
ATOM 810 O O . LEU A 1 100 ? -2.597 -5.330 -13.798 1.00 84.25 100 LEU A O 1
ATOM 814 N N . PRO A 1 101 ? -1.819 -6.542 -15.518 1.00 85.94 101 PRO A N 1
ATOM 815 C CA . PRO A 1 101 ? -0.524 -5.858 -15.533 1.00 85.94 101 PRO A CA 1
ATOM 816 C C . PRO A 1 101 ? -0.614 -4.330 -15.656 1.00 85.94 101 PRO A C 1
ATOM 818 O O . PRO A 1 101 ? 0.190 -3.615 -15.059 1.00 85.94 101 PRO A O 1
ATOM 821 N N . MET A 1 102 ? -1.604 -3.809 -16.389 1.00 90.00 102 MET A N 1
ATOM 822 C CA . MET A 1 102 ? -1.829 -2.362 -16.506 1.00 90.00 102 MET A CA 1
ATOM 823 C C . MET A 1 102 ? -2.397 -1.756 -15.230 1.00 90.00 102 MET A C 1
ATOM 825 O O . MET A 1 102 ? -1.994 -0.661 -14.840 1.00 90.00 102 MET A O 1
ATOM 829 N N . VAL A 1 103 ? -3.314 -2.466 -14.568 1.00 88.44 103 VAL A N 1
ATOM 830 C CA . VAL A 1 103 ? -3.820 -2.060 -13.254 1.00 88.44 103 VAL A CA 1
ATOM 831 C C . VAL A 1 103 ? -2.652 -1.950 -12.275 1.00 88.44 103 VAL A C 1
ATOM 833 O O . VAL A 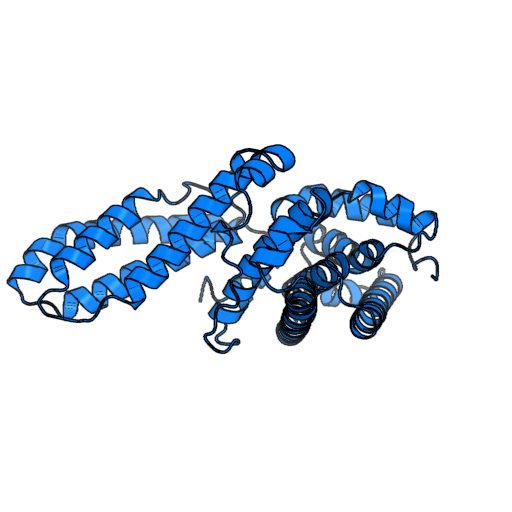1 103 ? -2.493 -0.927 -11.615 1.00 88.44 103 VAL A O 1
ATOM 836 N N . ARG A 1 104 ? -1.763 -2.945 -12.256 1.00 85.56 104 ARG A N 1
ATOM 837 C CA . ARG A 1 104 ? -0.568 -2.934 -11.407 1.00 85.56 104 ARG A CA 1
ATOM 838 C C . ARG A 1 104 ? 0.398 -1.812 -11.740 1.00 85.56 104 ARG A C 1
ATOM 840 O O . ARG A 1 104 ? 0.888 -1.158 -10.826 1.00 85.56 104 ARG A O 1
ATOM 847 N N . ALA A 1 105 ? 0.644 -1.553 -13.021 1.00 90.62 105 ALA A N 1
ATOM 848 C CA . ALA A 1 105 ? 1.476 -0.432 -13.442 1.00 90.62 105 ALA A CA 1
ATOM 849 C C . ALA A 1 105 ? 0.916 0.912 -12.939 1.00 90.62 105 ALA A C 1
ATOM 851 O O . ALA A 1 105 ? 1.678 1.735 -12.438 1.00 90.62 105 ALA A O 1
ATOM 852 N N . LEU A 1 106 ? -0.408 1.109 -12.972 1.00 91.94 106 LEU A N 1
ATOM 853 C CA . LEU A 1 106 ? -1.052 2.304 -12.411 1.00 91.94 106 LEU A CA 1
ATOM 854 C C . LEU A 1 106 ? -0.961 2.369 -10.881 1.00 91.94 106 LEU A C 1
ATOM 856 O O . LEU A 1 106 ? -0.720 3.443 -10.333 1.00 91.94 106 LEU A O 1
ATOM 860 N N . LEU A 1 107 ? -1.092 1.240 -10.180 1.00 87.75 107 LEU A N 1
ATOM 861 C CA . LEU A 1 107 ? -0.898 1.192 -8.727 1.00 87.75 107 LEU A CA 1
ATOM 862 C C . LEU A 1 107 ? 0.571 1.445 -8.337 1.00 87.75 107 LEU A C 1
ATOM 864 O O . LEU A 1 107 ? 0.834 2.105 -7.335 1.00 87.75 107 LEU A O 1
ATOM 868 N N . LEU A 1 108 ? 1.543 1.002 -9.136 1.00 89.62 108 LEU A N 1
ATOM 869 C CA . LEU A 1 108 ? 2.956 1.362 -8.964 1.00 89.62 108 LEU A CA 1
ATOM 870 C C . LEU A 1 108 ? 3.202 2.844 -9.246 1.00 89.62 108 LEU A C 1
ATOM 872 O O . LEU A 1 108 ? 3.950 3.488 -8.511 1.00 89.62 108 LEU A O 1
ATOM 876 N N . ALA A 1 109 ? 2.560 3.400 -10.273 1.00 92.38 109 ALA A N 1
ATOM 877 C CA . ALA A 1 109 ? 2.615 4.827 -10.564 1.00 92.38 109 ALA A CA 1
ATOM 878 C C . ALA A 1 109 ? 2.074 5.649 -9.390 1.00 92.38 109 ALA A C 1
ATOM 880 O O . ALA A 1 109 ? 2.721 6.604 -8.959 1.00 92.38 109 ALA A O 1
ATOM 881 N N . ALA A 1 110 ? 0.944 5.230 -8.811 1.00 88.44 110 ALA A N 1
ATOM 882 C CA . ALA A 1 110 ? 0.399 5.843 -7.608 1.00 88.44 110 ALA A CA 1
ATOM 883 C C . ALA A 1 110 ? 1.410 5.807 -6.450 1.00 88.44 110 ALA A C 1
ATOM 885 O O . ALA A 1 110 ? 1.621 6.835 -5.808 1.00 88.44 110 ALA A O 1
ATOM 886 N N . LEU A 1 111 ? 2.110 4.681 -6.247 1.00 86.00 111 LEU A N 1
ATOM 887 C CA . LEU A 1 111 ? 3.163 4.557 -5.227 1.00 86.00 111 LEU A CA 1
ATOM 888 C C . LEU A 1 111 ? 4.279 5.569 -5.450 1.00 86.00 111 LEU A C 1
ATOM 890 O O . LEU A 1 111 ? 4.712 6.249 -4.522 1.00 86.00 111 LEU A O 1
ATOM 894 N N . CYS A 1 112 ? 4.749 5.653 -6.696 1.00 89.56 112 CYS A N 1
ATOM 895 C CA . CYS A 1 112 ? 5.817 6.559 -7.084 1.00 89.56 112 CYS A CA 1
ATOM 896 C C . CYS A 1 112 ? 5.427 7.997 -6.772 1.00 89.56 112 CYS A C 1
ATOM 898 O O . CYS A 1 112 ? 6.195 8.712 -6.140 1.00 89.56 112 CYS A O 1
ATOM 900 N N . TYR A 1 113 ? 4.225 8.411 -7.176 1.00 88.75 113 TYR A N 1
ATOM 901 C CA . TYR A 1 113 ? 3.755 9.772 -6.954 1.00 88.75 113 TYR A CA 1
ATOM 902 C C . TYR A 1 113 ? 3.496 10.078 -5.477 1.00 88.75 113 TYR A C 1
ATOM 904 O O . TYR A 1 113 ? 3.723 11.212 -5.069 1.00 88.75 113 TYR A O 1
ATOM 912 N N . GLN A 1 114 ? 3.108 9.094 -4.656 1.00 83.50 114 GLN A N 1
ATOM 913 C CA . GLN A 1 114 ? 3.069 9.264 -3.198 1.00 83.50 114 GLN A CA 1
ATOM 914 C C . GLN A 1 114 ? 4.457 9.568 -2.636 1.00 83.50 114 GLN A C 1
ATOM 916 O O . GLN A 1 114 ? 4.618 10.531 -1.890 1.00 83.50 114 GLN A O 1
ATOM 921 N N . TYR A 1 115 ? 5.460 8.771 -3.013 1.00 84.19 115 TYR A N 1
ATOM 922 C CA . TYR A 1 115 ? 6.840 8.994 -2.584 1.00 84.19 115 TYR A CA 1
ATOM 923 C C . TYR A 1 115 ? 7.420 10.301 -3.124 1.00 84.19 115 TYR A C 1
ATOM 925 O O . TYR A 1 115 ? 8.196 10.950 -2.433 1.00 84.19 115 TYR A O 1
ATOM 933 N N . ASP A 1 116 ? 7.011 10.730 -4.316 1.00 84.69 116 ASP A N 1
ATOM 934 C CA . ASP A 1 116 ? 7.427 12.004 -4.905 1.00 84.69 116 ASP A CA 1
ATOM 935 C C . ASP A 1 116 ? 6.679 13.220 -4.312 1.00 84.69 116 ASP A C 1
ATOM 937 O O . ASP A 1 116 ? 7.014 14.364 -4.611 1.00 84.69 116 ASP A O 1
ATOM 941 N N . GLY A 1 117 ? 5.678 12.994 -3.448 1.00 80.69 117 GLY A N 1
ATOM 942 C CA . GLY A 1 117 ? 4.882 14.040 -2.795 1.00 80.69 117 GLY A CA 1
ATOM 943 C C . GLY A 1 117 ? 3.731 14.603 -3.642 1.00 80.69 117 GLY A C 1
ATOM 944 O O . GLY A 1 117 ? 3.131 15.612 -3.279 1.00 80.69 117 GLY A O 1
ATOM 945 N N . SER A 1 118 ? 3.394 13.968 -4.767 1.00 86.81 118 SER A N 1
ATOM 946 C CA . SER A 1 118 ? 2.326 14.390 -5.681 1.00 86.81 118 SER A CA 1
ATOM 947 C C . SER A 1 118 ? 1.026 13.607 -5.447 1.00 86.81 118 SER A C 1
ATOM 949 O O . SER A 1 118 ? 0.666 12.705 -6.205 1.00 86.81 118 SER A O 1
ATOM 951 N N . ILE A 1 119 ? 0.293 13.974 -4.392 1.00 81.94 119 ILE A N 1
ATOM 952 C CA . ILE A 1 119 ? -0.942 13.286 -3.966 1.00 81.94 119 ILE A CA 1
ATOM 953 C C . ILE A 1 119 ? -2.032 13.309 -5.045 1.00 81.94 119 ILE A C 1
ATOM 955 O O . ILE A 1 119 ? -2.681 12.293 -5.278 1.00 81.94 119 ILE A O 1
ATOM 959 N N . GLU A 1 120 ? -2.201 14.425 -5.760 1.00 84.50 120 GLU A N 1
ATOM 960 C CA . GLU A 1 120 ? -3.186 14.535 -6.847 1.00 84.50 120 GLU A CA 1
ATOM 961 C C . GLU A 1 120 ? -2.913 13.532 -7.975 1.00 84.50 120 GLU A C 1
ATOM 963 O O . GLU A 1 120 ? -3.825 12.850 -8.438 1.00 84.50 120 GLU A O 1
ATOM 968 N N . ARG A 1 121 ? -1.646 13.389 -8.390 1.00 87.75 121 ARG A N 1
ATOM 969 C CA . ARG A 1 121 ? -1.254 12.423 -9.429 1.00 87.75 121 ARG A CA 1
ATOM 970 C C . ARG A 1 121 ? -1.361 10.987 -8.940 1.00 87.75 121 ARG A C 1
ATOM 972 O O . ARG A 1 121 ? -1.738 10.114 -9.719 1.00 87.75 121 ARG A O 1
ATOM 979 N N . ALA A 1 122 ? -1.045 10.745 -7.668 1.00 86.38 122 ALA A N 1
ATOM 980 C CA . ALA A 1 122 ? -1.262 9.443 -7.056 1.00 86.38 122 ALA A CA 1
ATOM 981 C C . ALA A 1 122 ? -2.752 9.065 -7.074 1.00 86.38 122 ALA A C 1
ATOM 983 O O . ALA A 1 122 ? -3.082 7.941 -7.445 1.00 86.38 122 ALA A O 1
ATOM 984 N N . SER A 1 123 ? -3.634 10.017 -6.743 1.00 82.94 123 SER A N 1
ATOM 985 C CA . SER A 1 123 ? -5.095 9.861 -6.789 1.00 82.94 123 SER A CA 1
ATOM 986 C C . SER A 1 123 ? -5.606 9.555 -8.189 1.00 82.94 123 SER A C 1
ATOM 988 O O . SER A 1 123 ? -6.306 8.567 -8.393 1.00 82.94 123 SER A O 1
ATOM 990 N N . ASP A 1 124 ? -5.177 10.336 -9.180 1.00 87.94 124 ASP A N 1
ATOM 991 C CA . ASP A 1 124 ? -5.540 10.116 -10.582 1.00 87.94 124 ASP A CA 1
ATOM 992 C C . ASP A 1 124 ? -5.129 8.717 -11.073 1.00 87.94 124 ASP A C 1
ATOM 994 O O . ASP A 1 124 ? -5.933 7.999 -11.670 1.00 87.94 124 ASP A O 1
ATOM 998 N N . CYS A 1 125 ? -3.900 8.282 -10.771 1.00 90.00 125 CYS A N 1
ATOM 999 C CA . CYS A 1 125 ? -3.436 6.941 -11.139 1.00 90.00 125 CYS A CA 1
ATOM 1000 C C . CYS A 1 125 ? -4.258 5.845 -10.457 1.00 90.00 125 CYS A C 1
ATOM 1002 O O . CYS A 1 125 ? -4.573 4.830 -11.079 1.00 90.00 125 CYS A O 1
ATOM 1004 N N . PHE A 1 126 ? -4.626 6.056 -9.196 1.00 85.19 126 PHE A N 1
ATOM 1005 C CA . PHE A 1 126 ? -5.424 5.106 -8.442 1.00 85.19 126 PHE A CA 1
ATOM 1006 C C . PHE A 1 126 ? -6.849 4.957 -8.985 1.00 85.19 126 PHE A C 1
ATOM 1008 O O . PHE A 1 126 ? -7.313 3.838 -9.206 1.00 85.19 126 PHE A O 1
ATOM 1015 N N . GLU A 1 127 ? -7.530 6.065 -9.275 1.00 83.50 127 GLU A N 1
ATOM 1016 C CA . GLU A 1 127 ? -8.874 6.029 -9.858 1.00 83.50 127 GLU A CA 1
ATOM 1017 C C . GLU A 1 127 ? -8.868 5.410 -11.263 1.00 83.50 127 GLU A C 1
ATOM 1019 O O . GLU A 1 127 ? -9.750 4.617 -11.606 1.00 83.50 127 GLU A O 1
ATOM 1024 N N . LYS A 1 128 ? -7.819 5.656 -12.057 1.00 88.88 128 LYS A N 1
ATOM 1025 C CA . LYS A 1 128 ? -7.617 4.963 -13.340 1.00 88.88 128 LYS A CA 1
ATOM 1026 C C . LYS A 1 128 ? -7.394 3.463 -13.161 1.00 88.88 128 LYS A C 1
ATOM 1028 O O . LYS A 1 128 ? -7.926 2.676 -13.947 1.00 88.88 128 LYS A O 1
ATOM 1033 N N . ALA A 1 129 ? -6.643 3.053 -12.137 1.00 87.88 129 ALA A N 1
ATOM 1034 C CA . ALA A 1 129 ? -6.455 1.642 -11.816 1.00 87.88 129 ALA A CA 1
ATOM 1035 C C . ALA A 1 129 ? -7.803 0.987 -11.485 1.00 87.88 129 ALA A C 1
ATOM 1037 O O . ALA A 1 129 ? -8.122 -0.060 -12.049 1.00 87.88 129 ALA A O 1
ATOM 1038 N N . LYS A 1 130 ? -8.627 1.637 -10.647 1.00 83.25 130 LYS A N 1
ATOM 1039 C CA . LYS A 1 130 ? -9.984 1.177 -10.305 1.00 83.25 130 LYS A CA 1
ATOM 1040 C C . LYS A 1 130 ? -10.871 1.049 -11.538 1.00 83.25 130 LYS A C 1
ATOM 1042 O O . LYS A 1 130 ? -11.543 0.035 -11.696 1.00 83.25 130 LYS A O 1
ATOM 1047 N N . ALA A 1 131 ? -10.857 2.041 -12.428 1.00 84.62 131 ALA A N 1
ATOM 1048 C CA . ALA A 1 131 ? -11.639 2.005 -13.661 1.00 84.62 131 ALA A CA 1
ATOM 1049 C C . ALA A 1 131 ? -11.261 0.800 -14.538 1.00 84.62 131 ALA A C 1
ATOM 1051 O O . ALA A 1 131 ? -12.128 -0.004 -14.879 1.00 84.62 131 ALA A O 1
ATOM 1052 N N . LYS A 1 132 ? -9.964 0.603 -14.813 1.00 88.19 132 LYS A N 1
ATOM 1053 C CA . LYS A 1 132 ? -9.495 -0.552 -15.599 1.00 88.19 132 LYS A CA 1
ATOM 1054 C C . LYS A 1 132 ? -9.793 -1.881 -14.917 1.00 88.19 132 LYS A C 1
ATOM 1056 O O . LYS A 1 132 ? -10.137 -2.853 -15.581 1.00 88.19 132 LYS A O 1
ATOM 1061 N N . PHE A 1 133 ? -9.678 -1.934 -13.596 1.00 84.56 133 PHE A N 1
ATOM 1062 C CA . PHE A 1 133 ? -10.017 -3.128 -12.841 1.00 84.56 133 PHE A CA 1
ATOM 1063 C C . PHE A 1 133 ? -11.512 -3.464 -12.939 1.00 84.56 133 PHE A C 1
ATOM 1065 O O . PHE A 1 133 ? -11.867 -4.611 -13.195 1.00 84.56 133 PHE A O 1
ATOM 1072 N N . ASN A 1 134 ? -12.389 -2.464 -12.843 1.00 80.69 134 ASN A N 1
ATOM 1073 C CA . ASN A 1 134 ? -13.828 -2.639 -13.037 1.00 80.69 134 ASN A CA 1
ATOM 1074 C C . ASN A 1 134 ? -14.179 -3.109 -14.453 1.00 80.69 134 ASN A C 1
ATOM 1076 O O . ASN A 1 134 ? -15.093 -3.920 -14.599 1.00 80.69 134 ASN A O 1
ATOM 1080 N N . ASP A 1 135 ? -13.451 -2.670 -15.483 1.00 85.75 135 ASP A N 1
ATOM 1081 C CA . ASP A 1 135 ? -13.626 -3.200 -16.841 1.00 85.75 135 ASP A CA 1
ATOM 1082 C C . ASP A 1 135 ? -13.314 -4.702 -16.900 1.00 85.75 135 ASP A C 1
ATOM 1084 O O . ASP A 1 135 ? -14.050 -5.463 -17.531 1.00 85.75 135 ASP A O 1
ATOM 1088 N N . ILE A 1 136 ? -12.250 -5.141 -16.212 1.00 84.06 136 ILE A N 1
ATOM 1089 C CA . ILE A 1 136 ? -11.872 -6.558 -16.106 1.00 84.06 136 ILE A CA 1
ATOM 1090 C C . ILE A 1 136 ? -12.973 -7.336 -15.375 1.00 84.06 136 ILE A C 1
ATOM 1092 O O . ILE A 1 136 ? -13.446 -8.345 -15.898 1.00 84.06 136 ILE A O 1
ATOM 1096 N N . LEU A 1 137 ? -13.441 -6.849 -14.216 1.00 77.88 137 LEU A N 1
ATOM 1097 C CA . LEU A 1 137 ? -14.557 -7.466 -13.486 1.00 77.88 137 LEU A CA 1
ATOM 1098 C C . LEU A 1 137 ? -15.786 -7.622 -14.398 1.00 77.88 137 LEU A C 1
ATOM 1100 O O . LEU A 1 137 ? -16.375 -8.701 -14.481 1.00 77.88 137 LEU A O 1
ATOM 1104 N N . CYS A 1 138 ? -16.164 -6.557 -15.112 1.00 82.00 138 CYS A N 1
ATOM 1105 C CA . CYS A 1 138 ? -17.301 -6.561 -16.030 1.00 82.00 138 CYS A CA 1
ATOM 1106 C C . CYS A 1 138 ? -17.122 -7.579 -17.162 1.00 82.00 138 CYS A C 1
ATOM 1108 O O . CYS A 1 138 ? -18.063 -8.305 -17.481 1.00 82.00 138 CYS A O 1
ATOM 1110 N N . PHE A 1 139 ? -15.924 -7.661 -17.748 1.00 84.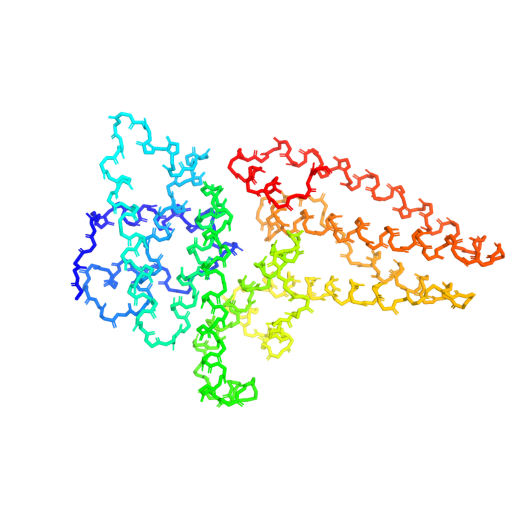19 139 PHE A N 1
ATOM 1111 C CA . PHE A 1 139 ? -15.609 -8.598 -18.826 1.00 84.19 139 PHE A CA 1
ATOM 1112 C C . PHE A 1 139 ? -15.776 -10.060 -18.394 1.00 84.19 139 PHE A C 1
ATOM 1114 O O . PHE A 1 139 ? -16.325 -10.870 -19.143 1.00 84.19 139 PHE A O 1
ATOM 1121 N N . PHE A 1 140 ? -15.358 -10.395 -17.172 1.00 79.81 140 PHE A N 1
ATOM 1122 C CA . PHE A 1 140 ? -15.482 -11.753 -16.645 1.00 79.81 140 PHE A CA 1
ATOM 1123 C C . PHE A 1 140 ? -16.877 -12.084 -16.097 1.00 79.81 140 PHE A C 1
ATOM 1125 O O . PHE A 1 140 ? -17.194 -13.262 -15.943 1.00 79.81 140 PHE A O 1
ATOM 1132 N N . GLY A 1 141 ? -17.757 -11.092 -15.924 1.00 77.81 141 GLY A N 1
ATOM 1133 C CA . GLY A 1 141 ? -19.118 -11.282 -15.409 1.00 77.81 141 GLY A CA 1
ATOM 1134 C C . GLY A 1 141 ? -19.231 -11.136 -13.890 1.00 77.81 141 GLY A C 1
ATOM 1135 O O . GLY A 1 141 ? -20.130 -11.717 -13.290 1.00 77.81 141 GLY A O 1
ATOM 1136 N N . GLY A 1 142 ? -18.338 -10.359 -13.275 1.00 73.00 142 GLY A N 1
ATOM 1137 C CA . GLY A 1 142 ? -18.262 -10.149 -11.830 1.00 73.00 142 GLY A CA 1
ATOM 1138 C C . GLY A 1 142 ? -17.280 -11.095 -11.136 1.00 73.00 142 GLY A C 1
ATOM 1139 O O . GLY A 1 142 ? -16.480 -11.765 -11.786 1.00 73.00 142 GLY A O 1
ATOM 1140 N N . LEU A 1 143 ? -17.340 -11.128 -9.801 1.00 68.69 143 LEU A N 1
ATOM 1141 C CA . LEU A 1 143 ? -16.443 -11.934 -8.962 1.00 68.69 143 LEU A CA 1
ATOM 1142 C C . LEU A 1 143 ? -16.602 -13.435 -9.214 1.00 68.69 143 LEU A C 1
ATOM 1144 O O . LEU A 1 143 ? -15.605 -14.116 -9.427 1.00 68.69 143 LEU A O 1
ATOM 1148 N N . ASP A 1 144 ? -17.844 -13.911 -9.310 1.00 67.00 144 ASP A N 1
ATOM 1149 C CA . ASP A 1 144 ? -18.147 -15.320 -9.590 1.00 67.00 144 ASP A CA 1
ATOM 1150 C C . ASP A 1 144 ? -17.524 -15.773 -10.922 1.00 67.00 144 ASP A C 1
ATOM 1152 O O . ASP A 1 144 ? -16.966 -16.859 -11.047 1.00 67.00 144 ASP A O 1
ATOM 1156 N N . GLY A 1 145 ? -17.563 -14.903 -11.935 1.00 70.31 145 GLY A N 1
ATOM 1157 C CA . GLY A 1 145 ? -16.990 -15.189 -13.244 1.00 70.31 145 GLY A CA 1
ATOM 1158 C C . GLY A 1 145 ? -15.462 -15.119 -13.297 1.00 70.31 145 GLY A C 1
ATOM 1159 O O . GLY A 1 145 ? -14.878 -15.691 -14.216 1.00 70.31 145 GLY A O 1
ATOM 1160 N N . LEU A 1 146 ? -14.814 -14.441 -12.342 1.00 70.69 146 LEU A N 1
ATOM 1161 C CA . LEU A 1 146 ? -13.355 -14.418 -12.214 1.00 70.69 146 LEU A CA 1
ATOM 1162 C C . LEU A 1 146 ? -12.832 -15.726 -11.632 1.00 70.69 146 LEU A C 1
ATOM 1164 O O . LEU A 1 146 ? -11.911 -16.297 -12.206 1.00 70.69 146 LEU A O 1
ATOM 1168 N N . GLU A 1 147 ? -13.428 -16.212 -10.541 1.00 65.62 147 GLU A N 1
ATOM 1169 C CA . GLU A 1 147 ? -13.017 -17.466 -9.892 1.00 65.62 147 GLU A CA 1
ATOM 1170 C C . GLU A 1 147 ? -13.094 -18.666 -10.847 1.00 65.62 147 GLU A C 1
ATOM 1172 O O . GLU A 1 147 ? -12.193 -19.500 -10.867 1.00 65.62 147 GLU A O 1
ATOM 1177 N N . ASP A 1 148 ? -14.128 -18.717 -11.690 1.00 69.31 148 ASP A N 1
ATOM 1178 C CA . ASP A 1 148 ? -14.364 -19.847 -12.594 1.00 69.31 148 ASP A CA 1
ATOM 1179 C C . ASP A 1 148 ? -13.519 -19.821 -13.881 1.00 69.31 148 ASP A C 1
ATOM 1181 O O . ASP A 1 148 ? -13.405 -20.841 -14.569 1.00 69.31 148 ASP A O 1
ATOM 1185 N N . ARG A 1 149 ? -13.003 -18.651 -14.286 1.00 73.44 149 ARG A N 1
ATOM 1186 C CA . ARG A 1 149 ? -12.464 -18.439 -15.647 1.00 73.44 149 ARG A CA 1
ATOM 1187 C C . ARG A 1 149 ? -11.036 -17.922 -15.694 1.00 73.44 149 ARG A C 1
ATOM 1189 O O . ARG A 1 149 ? -10.452 -17.953 -16.780 1.00 73.44 149 ARG A O 1
ATOM 1196 N N . LEU A 1 150 ? -10.482 -17.429 -14.584 1.00 71.44 150 LEU A N 1
ATOM 1197 C CA . LEU A 1 150 ? -9.083 -17.020 -14.563 1.00 71.44 150 LEU A CA 1
ATOM 1198 C C . LEU A 1 150 ? -8.161 -18.241 -14.500 1.00 71.44 150 LEU A C 1
ATOM 1200 O O . LEU A 1 150 ? -8.364 -19.121 -13.666 1.00 71.44 150 LEU A O 1
ATOM 1204 N N . PRO A 1 151 ? -7.103 -18.274 -15.322 1.00 75.31 151 PRO A N 1
ATOM 1205 C CA . PRO A 1 151 ? -5.960 -19.138 -15.071 1.00 75.31 151 PRO A CA 1
ATOM 1206 C C . PRO A 1 151 ? -5.363 -18.883 -13.678 1.00 75.31 151 PRO A C 1
ATOM 1208 O O . PRO A 1 151 ? -5.338 -17.743 -13.214 1.00 75.31 151 PRO A O 1
ATOM 1211 N N . ASP A 1 152 ? -4.804 -19.920 -13.050 1.00 67.94 152 ASP A N 1
ATOM 1212 C CA . ASP A 1 152 ? -4.220 -19.834 -11.700 1.00 67.94 152 ASP A CA 1
ATOM 1213 C C . ASP A 1 152 ? -3.176 -18.708 -11.559 1.00 67.94 152 ASP A C 1
ATOM 1215 O O . ASP A 1 152 ? -3.093 -18.052 -10.520 1.00 67.94 152 ASP A O 1
ATOM 1219 N N . ASP A 1 153 ? -2.388 -18.458 -12.610 1.00 65.06 153 ASP A N 1
ATOM 1220 C CA . ASP A 1 153 ? -1.379 -17.392 -12.629 1.00 65.06 153 ASP A CA 1
ATOM 1221 C C . ASP A 1 153 ? -2.001 -15.992 -12.610 1.00 65.06 153 ASP A C 1
ATOM 1223 O O . ASP A 1 153 ? -1.580 -15.140 -11.822 1.00 65.06 153 ASP A O 1
ATOM 1227 N N . ASP A 1 154 ? -3.050 -15.776 -13.404 1.00 69.75 154 ASP A N 1
ATOM 1228 C CA . ASP A 1 154 ? -3.800 -14.521 -13.414 1.00 69.75 154 ASP A CA 1
ATOM 1229 C C . ASP A 1 154 ? -4.572 -14.344 -12.101 1.00 69.75 154 ASP A C 1
ATOM 1231 O O . ASP A 1 154 ? -4.762 -13.222 -11.637 1.00 69.75 154 ASP A O 1
ATOM 1235 N N . PHE A 1 155 ? -5.002 -15.439 -11.464 1.00 66.62 155 PHE A N 1
ATOM 1236 C CA . PHE A 1 155 ? -5.705 -15.390 -10.181 1.00 66.62 155 PHE A CA 1
ATOM 1237 C C . PHE A 1 155 ? -4.775 -14.944 -9.053 1.00 66.62 155 PHE A C 1
ATOM 1239 O O . PHE A 1 155 ? -5.155 -14.147 -8.193 1.00 66.62 155 PHE A O 1
ATOM 1246 N N . CYS A 1 156 ? -3.525 -15.405 -9.066 1.00 63.50 156 CYS A N 1
ATOM 1247 C CA . CYS A 1 156 ? -2.507 -14.881 -8.166 1.00 63.50 156 CYS A CA 1
ATOM 1248 C C . CYS A 1 156 ? -2.227 -13.398 -8.430 1.00 63.50 156 CYS A C 1
ATOM 1250 O O . CYS A 1 156 ? -2.121 -12.624 -7.478 1.00 63.50 156 CYS A O 1
ATOM 1252 N N . ASP A 1 157 ? -2.161 -12.981 -9.696 1.00 66.69 157 ASP A N 1
ATOM 1253 C CA . ASP A 1 157 ? -1.974 -11.570 -10.046 1.00 66.69 157 ASP A CA 1
ATOM 1254 C C . ASP A 1 157 ? -3.162 -10.699 -9.601 1.00 66.69 157 ASP A C 1
ATOM 1256 O O . ASP A 1 157 ? -2.977 -9.596 -9.081 1.00 66.69 157 ASP A O 1
ATOM 1260 N N . LEU A 1 158 ? -4.382 -11.229 -9.703 1.00 68.50 158 LEU A N 1
ATOM 1261 C CA . LEU A 1 158 ? -5.610 -10.631 -9.190 1.00 68.50 158 LEU A CA 1
ATOM 1262 C C . LEU A 1 158 ? -5.560 -10.477 -7.666 1.00 68.50 158 LEU A C 1
ATOM 1264 O O . LEU A 1 158 ? -5.789 -9.378 -7.167 1.00 68.50 158 LEU A O 1
ATOM 1268 N N . ALA A 1 159 ? -5.208 -11.536 -6.931 1.00 62.91 159 ALA A N 1
ATOM 1269 C CA . ALA A 1 159 ? -5.098 -11.498 -5.472 1.00 62.91 159 ALA A CA 1
ATOM 1270 C C . ALA A 1 159 ? -4.114 -10.420 -5.001 1.00 62.91 159 ALA A C 1
ATOM 1272 O O . ALA A 1 159 ? -4.391 -9.662 -4.068 1.00 62.91 159 ALA A O 1
ATOM 1273 N N . MET A 1 160 ? -2.978 -10.324 -5.691 1.00 64.38 160 MET A N 1
ATOM 1274 C CA . MET A 1 160 ? -1.962 -9.314 -5.435 1.00 64.38 160 MET A CA 1
ATOM 1275 C C . MET A 1 160 ? -2.453 -7.903 -5.750 1.00 64.38 160 MET A C 1
ATOM 1277 O O . MET A 1 160 ? -2.328 -7.005 -4.922 1.00 64.38 160 MET A O 1
ATOM 1281 N N . THR A 1 161 ? -3.087 -7.727 -6.905 1.00 67.06 161 THR A N 1
ATOM 1282 C CA . THR A 1 161 ? -3.679 -6.454 -7.321 1.00 67.06 161 THR A CA 1
ATOM 1283 C C . THR A 1 161 ? -4.753 -5.991 -6.331 1.00 67.06 161 THR A C 1
ATOM 1285 O O . THR A 1 161 ? -4.796 -4.819 -5.964 1.00 67.06 161 THR A O 1
ATOM 1288 N N . SER A 1 162 ? -5.592 -6.901 -5.828 1.00 62.59 162 SER A N 1
ATOM 1289 C CA . SER A 1 162 ? -6.588 -6.602 -4.794 1.00 62.59 162 SER A CA 1
ATOM 1290 C C . SER A 1 162 ? -5.951 -6.215 -3.457 1.00 62.59 162 SER A C 1
ATOM 1292 O O . SER A 1 162 ? -6.455 -5.319 -2.778 1.00 62.59 162 SER A O 1
ATOM 1294 N N . TRP A 1 163 ? -4.826 -6.830 -3.077 1.00 62.06 163 TRP A N 1
ATOM 1295 C CA . TRP A 1 163 ? -4.059 -6.387 -1.910 1.00 62.06 163 TRP A CA 1
ATOM 1296 C C . TRP A 1 163 ? -3.518 -4.966 -2.109 1.00 62.06 163 TRP A C 1
ATOM 1298 O O . TRP A 1 163 ? -3.596 -4.135 -1.201 1.00 62.06 163 TRP A O 1
ATOM 1308 N N . ASP A 1 164 ? -3.008 -4.665 -3.297 1.00 65.50 164 ASP A N 1
ATOM 1309 C CA . ASP A 1 164 ? -2.508 -3.337 -3.621 1.00 65.50 164 ASP A CA 1
ATOM 1310 C C . ASP A 1 164 ? -3.647 -2.303 -3.546 1.00 65.50 164 ASP A C 1
ATOM 1312 O O . ASP A 1 164 ? -3.510 -1.307 -2.835 1.00 65.50 164 ASP A O 1
ATOM 1316 N N . PHE A 1 165 ? -4.823 -2.582 -4.122 1.00 63.78 165 PHE A N 1
ATOM 1317 C CA . PHE A 1 165 ? -6.018 -1.740 -3.962 1.00 63.78 165 PHE A CA 1
ATOM 1318 C C . PHE A 1 165 ? -6.400 -1.504 -2.504 1.00 63.78 165 PHE A C 1
ATOM 1320 O O . PHE A 1 165 ? -6.653 -0.363 -2.134 1.00 63.78 165 PHE A O 1
ATOM 1327 N N . ALA A 1 166 ? -6.396 -2.538 -1.661 1.00 60.16 166 ALA A N 1
ATOM 1328 C CA . ALA A 1 166 ? -6.735 -2.390 -0.248 1.00 60.16 166 ALA A CA 1
ATOM 1329 C C . ALA A 1 166 ? -5.809 -1.395 0.478 1.00 60.16 166 ALA A C 1
ATOM 1331 O O . ALA A 1 166 ? -6.277 -0.631 1.320 1.00 60.16 166 ALA A O 1
ATOM 1332 N N . LYS A 1 167 ? -4.512 -1.365 0.137 1.00 61.16 167 LYS A N 1
ATOM 1333 C CA . LYS A 1 167 ? -3.559 -0.380 0.684 1.00 61.16 167 LYS A CA 1
ATOM 1334 C C . LYS A 1 167 ? -3.887 1.045 0.231 1.00 61.16 167 LYS A C 1
ATOM 1336 O O . LYS A 1 167 ? -3.775 1.984 1.013 1.00 61.16 167 LYS A O 1
ATOM 1341 N N . TYR A 1 168 ? -4.289 1.216 -1.025 1.00 63.97 168 TYR A N 1
ATOM 1342 C CA . TYR A 1 168 ? -4.578 2.536 -1.585 1.00 63.97 168 TYR A CA 1
ATOM 1343 C C . TYR A 1 168 ? -5.978 3.063 -1.261 1.00 63.97 168 TYR A C 1
ATOM 1345 O O . TYR A 1 168 ? -6.118 4.251 -1.000 1.00 63.97 168 TYR A O 1
ATOM 1353 N N . GLU A 1 169 ? -7.022 2.233 -1.230 1.00 61.81 169 GLU A N 1
ATOM 1354 C CA . GLU A 1 169 ? -8.350 2.685 -0.791 1.00 61.81 169 GLU A CA 1
ATOM 1355 C C . GLU A 1 169 ? -8.279 3.200 0.648 1.00 61.81 169 GLU A C 1
ATOM 1357 O O . GLU A 1 169 ? -8.847 4.242 0.948 1.00 61.81 169 GLU A O 1
ATOM 1362 N N . GLN A 1 170 ? -7.506 2.542 1.516 1.00 57.59 170 GLN A N 1
ATOM 1363 C CA . GLN A 1 170 ? -7.238 3.038 2.868 1.00 57.59 170 GLN A CA 1
ATOM 1364 C C . GLN A 1 170 ? -6.476 4.372 2.854 1.00 57.59 170 GLN A C 1
ATOM 1366 O O . GLN A 1 170 ? -6.817 5.264 3.626 1.00 57.59 170 GLN A O 1
ATOM 1371 N N . PHE A 1 171 ? -5.507 4.545 1.948 1.00 57.75 171 PHE A N 1
ATOM 1372 C CA . PHE A 1 171 ? -4.806 5.817 1.734 1.00 57.75 171 PHE A CA 1
ATOM 1373 C C . PHE A 1 171 ? -5.763 6.957 1.343 1.00 57.75 171 PHE A C 1
ATOM 1375 O O . PHE A 1 171 ? -5.705 8.037 1.924 1.00 57.75 171 PHE A O 1
ATOM 1382 N N . PHE A 1 172 ? -6.651 6.745 0.368 1.00 57.62 172 PHE A N 1
ATOM 1383 C CA . PHE A 1 172 ? -7.532 7.816 -0.116 1.00 57.62 172 PHE A CA 1
ATOM 1384 C C . PHE A 1 172 ? -8.745 8.037 0.782 1.00 57.62 172 PHE A C 1
ATOM 1386 O O . PHE A 1 172 ? -9.213 9.169 0.890 1.00 57.62 172 PHE A O 1
ATOM 1393 N N . ALA A 1 173 ? -9.229 6.992 1.454 1.00 55.78 173 ALA A N 1
ATOM 1394 C CA . ALA A 1 173 ? -10.227 7.117 2.508 1.00 55.78 173 ALA A CA 1
ATOM 1395 C C . ALA A 1 173 ? -9.667 7.897 3.704 1.00 55.78 173 ALA A C 1
ATOM 1397 O O . ALA A 1 173 ? -10.388 8.693 4.291 1.00 55.78 173 ALA A O 1
ATOM 1398 N N . PHE A 1 174 ? -8.380 7.724 4.035 1.00 49.94 174 PHE A N 1
ATOM 1399 C CA . PHE A 1 174 ? -7.725 8.517 5.074 1.00 49.94 174 PHE A CA 1
ATOM 1400 C C . PHE A 1 174 ? -7.726 10.019 4.736 1.00 49.94 174 PHE A C 1
ATOM 1402 O O . PHE A 1 174 ? -7.951 10.851 5.609 1.00 49.94 174 PHE A O 1
ATOM 1409 N N . LEU A 1 175 ? -7.486 10.375 3.474 1.00 49.44 175 LEU A N 1
ATOM 1410 C CA . LEU A 1 175 ? -7.412 11.772 3.039 1.00 49.44 175 LEU A CA 1
ATOM 1411 C C . LEU A 1 175 ? -8.784 12.420 2.768 1.00 49.44 175 LEU A C 1
ATOM 1413 O O . LEU A 1 175 ? -8.821 13.526 2.233 1.00 49.44 175 LEU A O 1
ATOM 1417 N N . ASP A 1 176 ? -9.898 11.747 3.087 1.00 54.25 176 ASP A N 1
ATOM 1418 C CA . ASP A 1 176 ? -11.263 12.134 2.682 1.00 54.25 176 ASP A CA 1
ATOM 1419 C C . ASP A 1 176 ? -11.400 12.363 1.154 1.00 54.25 176 ASP A C 1
ATOM 1421 O O . ASP A 1 176 ? -12.291 13.070 0.682 1.00 54.25 176 ASP A O 1
ATOM 1425 N N . LEU A 1 177 ? -10.513 11.766 0.347 1.00 44.88 177 LEU A N 1
ATOM 1426 C CA . LEU A 1 177 ? -10.426 12.006 -1.101 1.00 44.88 177 LEU A CA 1
ATOM 1427 C C . LEU A 1 177 ? -11.301 11.066 -1.935 1.00 44.88 177 LEU A C 1
ATOM 1429 O O . LEU A 1 177 ? -11.365 11.224 -3.153 1.00 44.88 177 LEU A O 1
ATOM 1433 N N . THR A 1 178 ? -11.970 10.091 -1.317 1.00 43.19 178 THR A N 1
ATOM 1434 C CA . THR A 1 178 ? -12.852 9.153 -2.027 1.00 43.19 178 THR A CA 1
ATOM 1435 C C . THR A 1 178 ? -14.249 9.146 -1.426 1.00 43.19 178 THR A C 1
ATOM 1437 O O . THR A 1 178 ? -14.422 9.053 -0.213 1.00 43.19 178 THR A O 1
ATOM 1440 N N . ASP A 1 179 ? -15.260 9.237 -2.293 1.00 40.91 179 ASP A N 1
ATOM 1441 C CA . ASP A 1 179 ? -16.656 9.023 -1.918 1.00 40.91 179 ASP A CA 1
ATOM 1442 C C . ASP A 1 179 ? -16.797 7.615 -1.321 1.00 40.91 179 ASP A C 1
ATOM 1444 O O . ASP A 1 179 ? -16.453 6.641 -1.985 1.00 40.91 179 ASP A O 1
ATOM 1448 N N . ASN A 1 180 ? -17.305 7.556 -0.083 1.00 37.28 180 ASN A N 1
ATOM 1449 C CA . ASN A 1 180 ? -17.616 6.449 0.848 1.00 37.28 180 ASN A CA 1
ATOM 1450 C C . ASN A 1 180 ? -18.153 5.099 0.295 1.00 37.28 180 ASN A C 1
ATOM 1452 O O . ASN A 1 180 ? -19.011 4.455 0.903 1.00 37.28 180 ASN A O 1
ATOM 1456 N N . ARG A 1 181 ? -17.680 4.607 -0.844 1.00 39.16 181 ARG A N 1
ATOM 1457 C CA . ARG A 1 181 ? -17.980 3.274 -1.360 1.00 39.16 181 ARG A CA 1
ATOM 1458 C C . ARG A 1 181 ? -16.673 2.527 -1.485 1.00 39.16 181 ARG A C 1
ATOM 1460 O O . ARG A 1 181 ? -15.938 2.702 -2.449 1.00 39.16 181 ARG A O 1
ATOM 1467 N N . SER A 1 182 ? -16.419 1.686 -0.491 1.00 43.62 182 SER A N 1
ATOM 1468 C CA . SER A 1 182 ? -15.424 0.632 -0.564 1.00 43.62 182 SER A CA 1
ATOM 1469 C C . SER A 1 182 ? -15.741 -0.244 -1.775 1.00 43.62 182 SER A C 1
ATOM 1471 O O . SER A 1 182 ? -16.604 -1.119 -1.733 1.00 43.62 182 SER A O 1
ATOM 1473 N N . SER A 1 183 ? -15.028 -0.025 -2.877 1.00 41.88 183 SER A N 1
ATOM 1474 C CA . SER A 1 183 ? -14.914 -0.979 -3.985 1.00 41.88 183 SER A CA 1
ATOM 1475 C C . SER A 1 183 ? -13.941 -2.090 -3.589 1.00 41.88 183 SER A C 1
ATOM 1477 O O . SER A 1 183 ? -13.099 -2.542 -4.362 1.00 41.88 183 SER A O 1
ATOM 1479 N N . PHE A 1 184 ? -14.091 -2.559 -2.351 1.00 46.22 184 PHE A N 1
ATOM 1480 C CA . PHE A 1 184 ? -13.395 -3.714 -1.854 1.00 46.22 184 PHE A CA 1
ATOM 1481 C C . PHE A 1 184 ? -13.999 -4.892 -2.604 1.00 46.22 184 PHE A C 1
ATOM 1483 O O . PHE A 1 184 ? -15.115 -5.320 -2.310 1.00 46.22 184 PHE A O 1
ATOM 1490 N N . VAL A 1 185 ? -13.269 -5.422 -3.584 1.00 46.81 185 VAL A N 1
ATOM 1491 C CA . VAL A 1 185 ? -13.413 -6.844 -3.876 1.00 46.81 185 VAL A CA 1
ATOM 1492 C C . VAL A 1 185 ? -13.142 -7.531 -2.547 1.00 46.81 185 VAL A C 1
ATOM 1494 O O . VAL A 1 185 ? -12.037 -7.370 -2.023 1.00 46.81 185 VAL A O 1
ATOM 1497 N N . PRO A 1 186 ? -14.127 -8.209 -1.936 1.00 47.88 186 PRO A N 1
ATOM 1498 C CA . PRO A 1 186 ? -13.901 -8.888 -0.679 1.00 47.88 186 PRO A CA 1
ATOM 1499 C C . PRO A 1 186 ? -12.752 -9.865 -0.888 1.00 47.88 186 PRO A C 1
ATOM 1501 O O . PRO A 1 186 ? -12.919 -10.891 -1.542 1.00 47.88 186 PRO A O 1
ATOM 1504 N N . LEU A 1 187 ? -11.580 -9.545 -0.326 1.00 48.00 187 LEU A N 1
ATOM 1505 C CA . LEU A 1 187 ? -10.389 -10.401 -0.352 1.00 48.00 187 LEU A CA 1
ATOM 1506 C C . LEU A 1 187 ? -10.700 -11.822 0.144 1.00 48.00 187 LEU A C 1
ATOM 1508 O O . LEU A 1 187 ? -9.969 -12.754 -0.151 1.00 48.00 187 LEU A O 1
ATOM 1512 N N . MET A 1 188 ? -11.802 -11.993 0.879 1.00 43.47 188 MET A N 1
ATOM 1513 C CA . MET A 1 188 ? -12.318 -13.276 1.346 1.00 43.47 188 MET A CA 1
ATOM 1514 C C . MET A 1 188 ? -12.746 -14.258 0.248 1.00 43.47 188 MET A C 1
ATOM 1516 O O . MET A 1 188 ? -12.837 -15.448 0.536 1.00 43.47 188 MET A O 1
ATOM 1520 N N . HIS A 1 189 ? -12.996 -13.786 -0.971 1.00 47.41 189 HIS A N 1
ATOM 1521 C CA . HIS A 1 189 ? -13.255 -14.644 -2.130 1.00 47.41 189 HIS A CA 1
ATOM 1522 C C . HIS A 1 189 ? -11.950 -15.112 -2.806 1.00 47.41 189 HIS A C 1
ATOM 1524 O O . HIS A 1 189 ? -11.903 -16.139 -3.475 1.00 47.41 189 HIS A O 1
ATOM 1530 N N . LEU A 1 190 ? -10.827 -14.438 -2.535 1.00 54.56 190 LEU A N 1
ATOM 1531 C CA . LEU A 1 190 ? -9.517 -14.834 -3.040 1.00 54.56 190 LEU A CA 1
ATOM 1532 C C . LEU A 1 190 ? -8.925 -15.914 -2.128 1.00 54.56 190 LEU A C 1
ATOM 1534 O O . LEU A 1 190 ? -8.608 -15.677 -0.964 1.00 54.56 190 LEU A O 1
ATOM 1538 N N . ASN A 1 191 ? -8.801 -17.125 -2.669 1.00 60.47 191 ASN A N 1
ATOM 1539 C CA . ASN A 1 191 ? -8.315 -18.329 -1.998 1.00 60.47 191 ASN A CA 1
ATOM 1540 C C . ASN A 1 191 ? -7.029 -18.079 -1.175 1.00 60.47 191 ASN A C 1
ATOM 1542 O O . ASN A 1 191 ? -5.914 -18.109 -1.701 1.00 60.47 191 ASN A O 1
ATOM 1546 N N . LEU A 1 192 ? -7.175 -17.879 0.143 1.00 63.25 192 LEU A N 1
ATOM 1547 C CA . LEU A 1 192 ? -6.057 -17.671 1.074 1.00 63.25 192 LEU A CA 1
ATOM 1548 C C . LEU A 1 192 ? -5.025 -18.809 1.017 1.00 63.25 192 LEU A C 1
ATOM 1550 O O . LEU A 1 192 ? -3.849 -18.572 1.287 1.00 63.25 192 LEU A O 1
ATOM 1554 N N . GLY A 1 193 ? -5.445 -20.022 0.638 1.00 66.94 193 GLY A N 1
ATOM 1555 C CA . GLY A 1 193 ? -4.558 -21.166 0.436 1.00 66.94 193 GLY A CA 1
ATOM 1556 C C . GLY A 1 193 ? -3.540 -20.930 -0.680 1.00 66.94 193 GLY A C 1
ATOM 1557 O O . GLY A 1 193 ? -2.358 -21.196 -0.483 1.00 66.94 193 GLY A O 1
ATOM 1558 N N . MET A 1 194 ? -3.956 -20.332 -1.800 1.00 63.78 194 MET A N 1
ATOM 1559 C CA . MET A 1 194 ? -3.047 -19.999 -2.906 1.00 63.78 194 MET A CA 1
ATOM 1560 C C . MET A 1 194 ? -2.061 -18.890 -2.538 1.00 63.78 194 MET A C 1
ATOM 1562 O O . MET A 1 194 ? -0.890 -18.946 -2.914 1.00 63.78 194 MET A O 1
ATOM 1566 N N . VAL A 1 195 ? -2.509 -17.889 -1.771 1.00 59.47 195 VAL A N 1
ATOM 1567 C CA . VAL A 1 195 ? -1.613 -16.826 -1.291 1.00 59.47 195 VAL A CA 1
ATOM 1568 C C . VAL A 1 195 ? -0.537 -17.414 -0.379 1.00 59.47 195 VAL A C 1
ATOM 1570 O O . VAL A 1 195 ? 0.641 -17.088 -0.520 1.00 59.47 195 VAL A O 1
ATOM 1573 N N . GLN A 1 196 ? -0.923 -18.316 0.527 1.00 67.38 196 GLN A N 1
ATOM 1574 C CA . GLN A 1 196 ? 0.022 -19.006 1.403 1.00 67.38 196 GLN A CA 1
ATOM 1575 C C . GLN A 1 196 ? 0.990 -19.905 0.627 1.00 67.38 196 GLN A C 1
ATOM 1577 O O . GLN A 1 196 ? 2.169 -19.949 0.971 1.00 67.38 196 GLN A O 1
ATOM 1582 N N . GLU A 1 197 ? 0.513 -20.601 -0.406 1.00 63.12 197 GLU A N 1
ATOM 1583 C CA . GLU A 1 197 ? 1.329 -21.489 -1.235 1.00 63.12 197 GLU A CA 1
ATOM 1584 C C . GLU A 1 197 ? 2.405 -20.723 -2.015 1.00 63.12 197 GLU A C 1
ATOM 1586 O O . GLU A 1 197 ? 3.572 -21.115 -1.992 1.00 63.12 197 GLU A O 1
ATOM 1591 N N . ARG A 1 198 ? 2.045 -19.609 -2.667 1.00 59.19 198 ARG A N 1
ATOM 1592 C CA . ARG A 1 198 ? 2.983 -18.859 -3.521 1.00 59.19 198 ARG A CA 1
ATOM 1593 C C . ARG A 1 198 ? 3.820 -17.821 -2.782 1.00 59.19 198 ARG A C 1
ATOM 1595 O O . ARG A 1 198 ? 4.979 -17.616 -3.134 1.00 59.19 198 ARG A O 1
ATOM 1602 N N . TYR A 1 199 ? 3.251 -17.157 -1.779 1.00 55.22 199 TYR A N 1
ATOM 1603 C CA . TYR A 1 199 ? 3.882 -16.019 -1.094 1.00 55.22 199 TYR A CA 1
ATOM 1604 C C . TYR A 1 199 ? 4.242 -16.320 0.364 1.00 55.22 199 TYR A C 1
ATOM 1606 O O . TYR A 1 199 ? 4.802 -15.474 1.063 1.00 55.22 199 TYR A O 1
ATOM 1614 N N . GLY A 1 200 ? 3.956 -17.539 0.818 1.00 58.84 200 GLY A N 1
ATOM 1615 C CA . GLY A 1 200 ? 4.264 -18.006 2.156 1.00 58.84 200 GLY A CA 1
ATOM 1616 C C . GLY A 1 200 ? 3.160 -17.709 3.168 1.00 58.84 200 GLY A C 1
ATOM 1617 O O . GLY A 1 200 ? 2.358 -16.780 3.050 1.00 58.84 200 GLY A O 1
ATOM 1618 N N . ARG A 1 201 ? 3.160 -18.511 4.235 1.00 66.50 201 ARG A N 1
ATOM 1619 C CA . ARG A 1 201 ? 2.197 -18.451 5.342 1.00 66.50 201 ARG A CA 1
ATOM 1620 C C . ARG A 1 201 ? 2.021 -17.044 5.926 1.00 66.50 201 ARG A C 1
ATOM 1622 O O . ARG A 1 201 ? 0.900 -16.630 6.209 1.00 66.50 201 ARG A O 1
ATOM 1629 N N . GLN A 1 202 ? 3.121 -16.312 6.066 1.00 58.94 202 GLN A N 1
ATOM 1630 C CA . GLN A 1 202 ? 3.143 -14.984 6.671 1.00 58.94 202 GLN A CA 1
ATOM 1631 C C . GLN A 1 202 ? 2.323 -13.955 5.878 1.00 58.94 202 GLN A C 1
ATOM 1633 O O . GLN A 1 202 ? 1.624 -13.142 6.478 1.00 58.94 202 GLN A O 1
ATOM 1638 N N . ALA A 1 203 ? 2.348 -14.012 4.542 1.00 57.69 203 ALA A N 1
ATOM 1639 C CA . ALA A 1 203 ? 1.538 -13.129 3.703 1.00 57.69 203 ALA A CA 1
ATOM 1640 C C . ALA A 1 203 ? 0.035 -13.367 3.936 1.00 57.69 203 ALA A C 1
ATOM 1642 O O . ALA A 1 203 ? -0.730 -12.418 4.110 1.00 57.69 203 ALA A O 1
ATOM 1643 N N . GLY A 1 204 ? -0.376 -14.637 4.036 1.00 64.44 204 GLY A N 1
ATOM 1644 C CA . GLY A 1 204 ? -1.756 -15.003 4.364 1.00 64.44 204 GLY A CA 1
ATOM 1645 C C . GLY A 1 204 ? -2.195 -14.537 5.758 1.00 64.44 204 GLY A C 1
ATOM 1646 O O . GLY A 1 204 ? -3.300 -14.022 5.915 1.00 64.44 204 GLY A O 1
ATOM 1647 N N . GLU A 1 205 ? -1.331 -14.665 6.769 1.00 68.44 205 GLU A N 1
ATOM 1648 C CA . GLU A 1 205 ? -1.608 -14.195 8.138 1.00 68.44 205 GLU A CA 1
ATOM 1649 C C . GLU A 1 205 ? -1.776 -12.667 8.205 1.00 68.44 205 GLU A C 1
ATOM 1651 O O . GLU A 1 205 ? -2.688 -12.171 8.871 1.00 68.44 205 GLU A O 1
ATOM 1656 N N . VAL A 1 206 ? -0.961 -11.909 7.464 1.00 64.56 206 VAL A N 1
ATOM 1657 C CA . VAL A 1 206 ? -1.081 -10.443 7.375 1.00 64.56 206 VAL A CA 1
ATOM 1658 C C . VAL A 1 206 ? -2.411 -10.026 6.745 1.00 64.56 206 VAL A C 1
ATOM 1660 O O . VAL A 1 206 ? -3.073 -9.125 7.265 1.00 64.56 206 VAL A O 1
ATOM 1663 N N . LEU A 1 207 ? -2.837 -10.684 5.661 1.00 64.56 207 LEU A N 1
ATOM 1664 C CA . LEU A 1 207 ? -4.128 -10.408 5.019 1.00 64.56 207 LEU A CA 1
ATOM 1665 C C . LEU A 1 207 ? -5.309 -10.712 5.948 1.00 64.56 207 LEU A C 1
ATOM 1667 O O . LEU A 1 207 ? -6.209 -9.885 6.086 1.00 64.56 207 LEU A O 1
ATOM 1671 N N . LEU A 1 208 ? -5.278 -11.854 6.642 1.00 70.56 208 LEU A N 1
ATOM 1672 C CA . LEU A 1 208 ? -6.294 -12.225 7.633 1.00 70.56 208 LEU A CA 1
ATOM 1673 C C . LEU A 1 208 ? -6.399 -11.197 8.765 1.00 70.56 208 LEU A C 1
ATOM 1675 O O . LEU A 1 208 ? -7.500 -10.793 9.155 1.00 70.56 208 LEU A O 1
ATOM 1679 N N . LYS A 1 209 ? -5.254 -10.737 9.275 1.00 70.12 209 LYS A N 1
ATOM 1680 C CA . LYS A 1 209 ? -5.199 -9.716 10.324 1.00 70.12 209 LYS A CA 1
ATOM 1681 C C . LYS A 1 209 ? -5.760 -8.378 9.836 1.00 70.12 209 LYS A C 1
ATOM 1683 O O . LYS A 1 209 ? -6.583 -7.778 10.522 1.00 70.12 209 LYS A O 1
ATOM 1688 N N . ARG A 1 210 ? -5.401 -7.949 8.621 1.00 67.06 210 ARG A N 1
ATOM 1689 C CA . ARG A 1 210 ? -5.944 -6.737 7.979 1.00 67.06 210 ARG A CA 1
ATOM 1690 C C . ARG A 1 210 ? -7.455 -6.805 7.776 1.00 67.06 210 ARG A C 1
ATOM 1692 O O . ARG A 1 210 ? -8.151 -5.853 8.115 1.00 67.06 210 ARG A O 1
ATOM 1699 N N . GLN A 1 211 ? -7.975 -7.927 7.281 1.00 70.38 211 GLN A N 1
ATOM 1700 C CA . GLN A 1 211 ? -9.419 -8.111 7.122 1.00 70.38 211 GLN A CA 1
ATOM 1701 C C . GLN A 1 211 ? -10.139 -8.029 8.468 1.00 70.38 211 GLN A C 1
ATOM 1703 O O . GLN A 1 211 ? -11.199 -7.413 8.575 1.00 70.38 211 GLN A O 1
ATOM 1708 N N . SER A 1 212 ? -9.544 -8.618 9.505 1.00 71.56 212 SER A N 1
ATOM 1709 C CA . SER A 1 212 ? -10.077 -8.522 1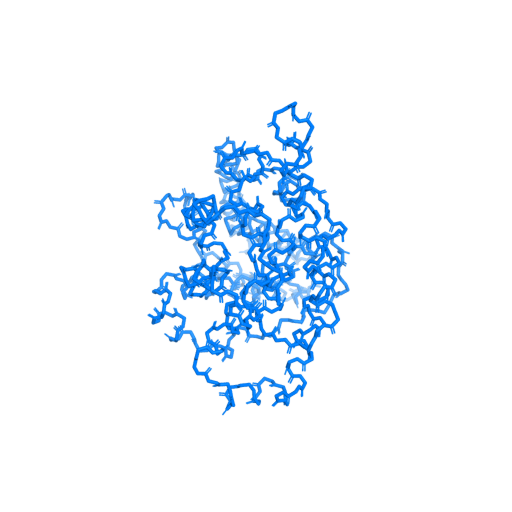0.860 1.00 71.56 212 SER A CA 1
ATOM 1710 C C . SER A 1 212 ? -10.179 -7.058 11.298 1.00 71.56 212 SER A C 1
ATOM 1712 O O . SER A 1 212 ? -11.230 -6.654 11.786 1.00 71.56 212 SER A O 1
ATOM 1714 N N . TRP A 1 213 ? -9.163 -6.229 11.032 1.00 70.50 213 TRP A N 1
ATOM 1715 C CA . TRP A 1 213 ? -9.213 -4.792 11.331 1.00 70.50 213 TRP A CA 1
ATOM 1716 C C . TRP A 1 213 ? -10.325 -4.039 10.601 1.00 70.50 213 TRP A C 1
ATOM 1718 O O . TRP A 1 213 ? -11.052 -3.279 11.241 1.00 70.50 213 TRP A O 1
ATOM 1728 N N . ILE A 1 214 ? -10.506 -4.288 9.302 1.00 69.31 214 ILE A N 1
ATOM 1729 C CA . ILE A 1 214 ? -11.601 -3.694 8.516 1.00 69.31 214 ILE A CA 1
ATOM 1730 C C . ILE A 1 214 ? -12.956 -4.087 9.116 1.00 69.31 214 ILE A C 1
ATOM 1732 O O . ILE A 1 214 ? -13.829 -3.243 9.323 1.00 69.31 214 ILE A O 1
ATOM 1736 N N . ASN A 1 215 ? -13.122 -5.364 9.469 1.00 72.12 215 ASN A N 1
ATOM 1737 C CA . ASN A 1 215 ? -14.345 -5.851 10.099 1.00 72.12 215 ASN A CA 1
ATOM 1738 C C . ASN A 1 215 ? -14.605 -5.148 11.440 1.00 72.12 215 ASN A C 1
ATOM 1740 O O . ASN A 1 215 ? -15.747 -4.785 11.716 1.00 72.12 215 ASN A O 1
ATOM 1744 N N . PHE A 1 216 ? -13.568 -4.900 12.247 1.00 72.38 216 PHE A N 1
ATOM 1745 C CA . PHE A 1 216 ? -13.702 -4.154 13.501 1.00 72.38 216 PHE A CA 1
ATOM 1746 C C . PHE A 1 216 ? -14.086 -2.691 13.291 1.00 72.38 216 PHE A C 1
ATOM 1748 O O . PHE A 1 216 ? -14.933 -2.188 14.022 1.00 72.38 216 PHE A O 1
ATOM 1755 N N . GLN A 1 217 ? -13.520 -2.008 12.294 1.00 69.69 217 GLN A N 1
ATOM 1756 C CA . GLN A 1 217 ? -13.921 -0.636 11.963 1.00 69.69 217 GLN A CA 1
ATOM 1757 C C . GLN A 1 217 ? -15.390 -0.563 11.525 1.00 69.69 217 GLN A C 1
ATOM 1759 O O . GLN A 1 217 ? -16.131 0.314 11.975 1.00 69.69 217 GLN A O 1
ATOM 1764 N N . ASN A 1 218 ? -15.841 -1.521 10.712 1.00 69.75 218 ASN A N 1
ATOM 1765 C CA . ASN A 1 218 ? -17.242 -1.629 10.296 1.00 69.75 218 ASN A CA 1
ATOM 1766 C C . ASN A 1 218 ? -18.171 -1.933 11.482 1.00 69.75 218 ASN A C 1
ATOM 1768 O O . ASN A 1 218 ? -19.240 -1.343 11.606 1.00 69.75 218 ASN A O 1
ATOM 1772 N N . GLN A 1 219 ? -17.755 -2.814 12.395 1.00 72.69 219 GLN A N 1
ATOM 1773 C CA . GLN A 1 219 ? -18.501 -3.078 13.627 1.00 72.69 219 GLN A CA 1
ATOM 1774 C C . GLN A 1 219 ? -18.584 -1.831 14.514 1.00 72.69 219 GLN A C 1
ATOM 1776 O O . GLN A 1 219 ? -19.663 -1.502 14.995 1.00 72.69 219 GLN A O 1
ATOM 1781 N N . ALA A 1 220 ? -17.472 -1.117 14.700 1.00 72.69 220 ALA A N 1
ATOM 1782 C CA . ALA A 1 220 ? -17.415 0.079 15.533 1.00 72.69 220 ALA A CA 1
ATOM 1783 C C . ALA A 1 220 ? -18.255 1.233 14.977 1.00 72.69 220 ALA A C 1
ATOM 1785 O O . ALA A 1 220 ? -18.927 1.916 15.741 1.00 72.69 220 ALA A O 1
ATOM 1786 N N . SER A 1 221 ? -18.242 1.436 13.658 1.00 70.62 221 SER A N 1
ATOM 1787 C CA . SER A 1 221 ? -19.076 2.446 12.992 1.00 70.62 221 SER A CA 1
ATOM 1788 C C . SER A 1 221 ? -20.566 2.094 13.005 1.00 70.62 221 SER A C 1
ATOM 1790 O O . SER A 1 221 ? -21.400 2.995 13.037 1.00 70.62 221 SER A O 1
ATOM 1792 N N . GLY A 1 222 ? -20.905 0.802 13.014 1.00 73.31 222 GLY A N 1
ATOM 1793 C CA . GLY A 1 222 ? -22.282 0.314 13.110 1.00 73.31 222 GLY A CA 1
ATOM 1794 C C . GLY A 1 222 ? -22.865 0.287 14.529 1.00 73.31 222 GLY A C 1
ATOM 1795 O O . GLY A 1 222 ? -24.049 -0.008 14.683 1.00 73.31 222 GLY A O 1
ATOM 1796 N N . LEU A 1 223 ? -22.073 0.566 15.571 1.00 79.00 223 LEU A N 1
ATOM 1797 C CA . LEU A 1 223 ? -22.568 0.623 16.948 1.00 79.00 223 LEU A CA 1
ATOM 1798 C C . LEU A 1 223 ? -23.356 1.918 17.188 1.00 79.00 223 LEU A C 1
ATOM 1800 O O . LEU A 1 223 ? -22.787 2.999 17.326 1.00 79.00 223 LEU A O 1
ATOM 1804 N N . GLU A 1 224 ? -24.680 1.804 17.293 1.00 75.38 224 GLU A N 1
ATOM 1805 C CA . GLU A 1 224 ? -25.542 2.937 17.633 1.00 75.38 224 GLU A CA 1
ATOM 1806 C C . GLU A 1 224 ? -25.358 3.377 19.095 1.00 75.38 224 GLU A C 1
ATOM 1808 O O . GLU A 1 224 ? -25.397 2.563 20.024 1.00 75.38 224 GLU A O 1
ATOM 1813 N N . CYS A 1 225 ? -25.236 4.690 19.318 1.00 75.31 225 CYS A N 1
ATOM 1814 C CA . CYS A 1 225 ? -25.251 5.283 20.656 1.00 75.31 225 CYS A CA 1
ATOM 1815 C C . CYS A 1 225 ? -26.629 5.110 21.302 1.00 75.31 225 CYS A C 1
ATOM 1817 O O . CYS A 1 225 ? -27.542 5.912 21.103 1.00 75.31 225 CYS A O 1
ATOM 1819 N N . SER A 1 226 ? -26.774 4.049 22.088 1.00 75.19 226 SER A N 1
ATOM 1820 C CA . SER A 1 226 ? -28.008 3.700 22.783 1.00 75.19 226 SER A CA 1
ATOM 1821 C C . SER A 1 226 ? -27.717 3.205 24.198 1.00 75.19 226 SER A C 1
ATOM 1823 O O . SER A 1 226 ? -26.615 2.751 24.508 1.00 75.19 226 SER A O 1
ATOM 1825 N N . SER A 1 227 ? -28.726 3.237 25.069 1.00 69.12 227 SER A N 1
ATOM 1826 C CA . SER A 1 227 ? -28.611 2.766 26.457 1.00 69.12 227 SER A CA 1
ATOM 1827 C C . SER A 1 227 ? -28.315 1.265 26.590 1.00 69.12 227 SER A C 1
ATOM 1829 O O . SER A 1 227 ? -27.965 0.816 27.679 1.00 69.12 227 SER A O 1
ATOM 1831 N N . VAL A 1 228 ? -28.429 0.504 25.496 1.00 78.56 228 VAL A N 1
ATOM 1832 C CA . VAL A 1 228 ? -28.163 -0.942 25.412 1.00 78.56 228 VAL A CA 1
ATOM 1833 C C . VAL A 1 228 ? -26.829 -1.271 24.728 1.00 78.56 228 VAL A C 1
ATOM 1835 O O . VAL A 1 228 ? -26.491 -2.440 24.569 1.00 78.56 228 VAL A O 1
ATOM 1838 N N . ALA A 1 229 ? -26.032 -0.264 24.353 1.00 80.56 229 ALA A N 1
ATOM 1839 C CA . ALA A 1 229 ? -24.771 -0.460 23.635 1.00 80.56 229 ALA A CA 1
ATOM 1840 C C . ALA A 1 229 ? -23.621 -1.009 24.506 1.00 80.56 229 ALA A C 1
ATOM 1842 O O . ALA A 1 229 ? -22.540 -1.284 23.989 1.00 80.56 229 ALA A O 1
ATOM 1843 N N . SER A 1 230 ? -23.826 -1.191 25.815 1.00 82.19 230 SER A N 1
ATOM 1844 C CA . SER A 1 230 ? -22.770 -1.588 26.755 1.00 82.19 230 SER A CA 1
ATOM 1845 C C . SER A 1 230 ? -22.214 -2.996 26.510 1.00 82.19 230 SER A C 1
ATOM 1847 O O . SER A 1 230 ? -20.997 -3.172 26.483 1.00 82.19 230 SER A O 1
ATOM 1849 N N . GLU A 1 231 ? -23.075 -3.995 26.300 1.00 84.38 231 GLU A N 1
ATOM 1850 C CA . GLU A 1 231 ? -22.658 -5.374 26.002 1.00 84.38 231 GLU A CA 1
ATOM 1851 C C . GLU A 1 231 ? -21.982 -5.501 24.624 1.00 84.38 231 GLU A C 1
ATOM 1853 O O . GLU A 1 231 ? -20.882 -6.063 24.566 1.00 84.38 231 GLU A O 1
ATOM 1858 N N . PRO A 1 232 ? -22.545 -4.940 23.529 1.00 85.19 232 PRO A N 1
ATOM 1859 C CA . PRO A 1 232 ? -21.869 -4.899 22.233 1.00 85.19 232 PRO A CA 1
ATOM 1860 C C . PRO A 1 232 ? -20.502 -4.207 22.281 1.00 85.19 232 PRO A C 1
ATOM 1862 O O . PRO A 1 232 ? -19.531 -4.721 21.724 1.00 85.19 232 PRO A O 1
ATOM 1865 N N . LEU A 1 233 ? -20.395 -3.081 22.997 1.00 84.75 233 LEU A N 1
ATOM 1866 C CA . LEU A 1 233 ? -19.136 -2.357 23.171 1.00 84.75 233 LEU A CA 1
ATOM 1867 C C . LEU A 1 233 ? -18.091 -3.213 23.899 1.00 84.75 233 LEU A C 1
ATOM 1869 O O . LEU A 1 233 ? -16.940 -3.291 23.467 1.00 84.75 233 LEU A O 1
ATOM 1873 N N . LEU A 1 234 ? -18.483 -3.899 24.974 1.00 84.19 234 LEU A N 1
ATOM 1874 C CA . LEU A 1 234 ? -17.582 -4.780 25.716 1.00 84.19 234 LEU A CA 1
ATOM 1875 C C . LEU A 1 234 ? -17.101 -5.962 24.860 1.00 84.19 234 LEU A C 1
ATOM 1877 O O . LEU A 1 234 ? -15.921 -6.317 24.902 1.00 84.19 234 LEU A O 1
ATOM 1881 N N . ALA A 1 235 ? -17.996 -6.567 24.077 1.00 85.12 235 ALA A N 1
ATOM 1882 C CA . ALA A 1 235 ? -17.654 -7.657 23.166 1.00 85.12 235 ALA A CA 1
ATOM 1883 C C . ALA A 1 235 ? -16.674 -7.199 22.075 1.00 85.12 235 ALA A C 1
ATOM 1885 O O . ALA A 1 235 ? -15.688 -7.893 21.803 1.00 85.12 235 ALA A O 1
ATOM 1886 N N . MET A 1 236 ? -16.899 -6.011 21.506 1.00 86.50 236 MET A N 1
ATOM 1887 C CA . MET A 1 236 ? -15.998 -5.406 20.527 1.00 86.50 236 MET A CA 1
ATOM 1888 C C . MET A 1 236 ? -14.612 -5.155 21.131 1.00 86.50 236 MET A C 1
ATOM 1890 O O . MET A 1 236 ? -13.621 -5.600 20.560 1.00 86.50 236 MET A O 1
ATOM 1894 N N . LEU A 1 237 ? -14.524 -4.513 22.304 1.00 83.75 237 LEU A N 1
ATOM 1895 C CA . LEU A 1 237 ? -13.243 -4.207 22.957 1.00 83.75 237 LEU A CA 1
ATOM 1896 C C . LEU A 1 237 ? -12.434 -5.470 23.280 1.00 83.75 237 LEU A C 1
ATOM 1898 O O . LEU A 1 237 ? -11.229 -5.512 23.034 1.00 83.75 237 LEU A O 1
ATOM 1902 N N . ARG A 1 238 ? -13.089 -6.528 23.776 1.00 83.75 238 ARG A N 1
ATOM 1903 C CA . ARG A 1 238 ? -12.430 -7.816 24.053 1.00 83.75 238 ARG A CA 1
ATOM 1904 C C . ARG A 1 238 ? -11.899 -8.478 22.789 1.00 83.75 238 ARG A C 1
ATOM 1906 O O . ARG A 1 238 ? -10.779 -8.981 22.786 1.00 83.75 238 ARG A O 1
ATOM 1913 N N . SER A 1 239 ? -12.693 -8.465 21.724 1.00 80.69 239 SER A N 1
ATOM 1914 C CA . SER A 1 239 ? -12.306 -9.084 20.457 1.00 80.69 239 SER A CA 1
ATOM 1915 C C . SER A 1 239 ? -11.205 -8.278 19.757 1.00 80.69 239 SER A C 1
ATOM 1917 O O . SER A 1 239 ? -10.286 -8.856 19.188 1.00 80.69 239 SER A O 1
ATOM 1919 N N . PHE A 1 240 ? -11.227 -6.949 19.893 1.00 79.06 240 PHE A N 1
ATOM 1920 C CA . PHE A 1 240 ? -10.166 -6.064 19.419 1.00 79.06 240 PHE A CA 1
ATOM 1921 C C . PHE A 1 240 ? -8.844 -6.295 20.166 1.00 79.06 240 PHE A C 1
ATOM 1923 O O . PHE A 1 240 ? -7.786 -6.388 19.550 1.00 79.06 240 PHE A O 1
ATOM 1930 N N . LYS A 1 241 ? -8.898 -6.468 21.493 1.00 77.44 241 LYS A N 1
ATOM 1931 C CA . LYS A 1 241 ? -7.728 -6.787 22.330 1.00 77.44 241 LYS A CA 1
ATOM 1932 C C . LYS A 1 241 ? -7.056 -8.104 21.926 1.00 77.44 241 LYS A C 1
ATOM 1934 O O . LYS A 1 241 ? -5.843 -8.226 22.056 1.00 77.44 241 LYS A O 1
ATOM 1939 N N . ALA A 1 242 ? -7.828 -9.066 21.419 1.00 77.56 242 ALA A N 1
ATOM 1940 C CA . ALA A 1 242 ? -7.318 -10.360 20.971 1.00 77.56 242 ALA A CA 1
ATOM 1941 C C . ALA A 1 242 ? -6.498 -10.293 19.670 1.00 77.56 242 ALA A C 1
ATOM 1943 O O . ALA A 1 242 ? -5.806 -11.252 19.348 1.00 77.56 242 ALA A O 1
ATOM 1944 N N . LEU A 1 243 ? -6.548 -9.188 18.920 1.00 67.75 243 LEU A N 1
ATOM 1945 C CA . LEU A 1 243 ? -5.839 -9.074 17.644 1.00 67.75 243 LEU A CA 1
ATOM 1946 C C . LEU A 1 243 ? -4.352 -8.697 17.760 1.00 67.75 243 LEU A C 1
ATOM 1948 O O . LEU A 1 243 ? -3.730 -8.473 16.724 1.00 67.75 243 LEU A O 1
ATOM 1952 N N . GLU A 1 244 ? -3.798 -8.658 18.980 1.00 69.62 244 GLU A N 1
ATOM 1953 C CA . GLU A 1 244 ? -2.379 -8.431 19.320 1.00 69.62 244 GLU A CA 1
ATOM 1954 C C . GLU A 1 244 ? -1.656 -7.455 18.380 1.00 69.62 244 GLU A C 1
ATOM 1956 O O . GLU A 1 244 ? -1.195 -7.818 17.297 1.00 69.62 244 GLU A O 1
ATOM 1961 N N . VAL A 1 245 ? -1.505 -6.191 18.773 1.00 67.00 245 VAL A N 1
ATOM 1962 C CA . VAL A 1 245 ? -0.737 -5.238 17.954 1.00 67.00 245 VAL A CA 1
ATOM 1963 C C . VAL A 1 245 ? 0.723 -5.711 17.865 1.00 67.00 245 VAL A C 1
ATOM 1965 O O . VAL A 1 245 ? 1.289 -6.036 18.910 1.00 67.00 245 VAL A O 1
ATOM 1968 N N . PRO A 1 246 ? 1.336 -5.775 16.662 1.00 64.31 246 PRO A N 1
ATOM 1969 C CA . PRO A 1 246 ? 2.726 -6.206 16.516 1.00 64.31 246 PRO A CA 1
ATOM 1970 C C . PRO A 1 246 ? 3.649 -5.440 17.467 1.00 64.31 246 PRO A C 1
ATOM 1972 O O . PRO A 1 246 ? 3.521 -4.223 17.605 1.00 64.31 246 PRO A O 1
ATOM 1975 N N . GLU A 1 247 ? 4.561 -6.142 18.142 1.00 62.06 247 GLU A N 1
ATOM 1976 C CA . GLU A 1 247 ? 5.339 -5.535 19.224 1.00 62.06 247 GLU A CA 1
ATOM 1977 C C . GLU A 1 247 ? 6.396 -4.536 18.732 1.00 62.06 247 GLU A C 1
ATOM 1979 O O . GLU A 1 247 ? 6.676 -3.583 19.461 1.00 62.06 247 GLU A O 1
ATOM 1984 N N . ASN A 1 248 ? 6.935 -4.726 17.516 1.00 59.78 248 ASN A N 1
ATOM 1985 C CA . ASN A 1 248 ? 7.955 -3.887 16.876 1.00 59.78 248 ASN A CA 1
ATOM 1986 C C . ASN A 1 248 ? 7.872 -3.935 15.334 1.00 59.78 248 ASN A C 1
ATOM 1988 O O . ASN A 1 248 ? 7.270 -4.843 14.763 1.00 59.78 248 ASN A O 1
ATOM 1992 N N . LEU A 1 249 ? 8.552 -2.993 14.663 1.00 55.81 249 LEU A N 1
ATOM 1993 C CA . LEU A 1 249 ? 8.953 -3.127 13.256 1.00 55.81 249 LEU A CA 1
ATOM 1994 C C . LEU A 1 249 ? 10.142 -4.094 13.178 1.00 55.81 249 LEU A C 1
ATOM 1996 O O . LEU A 1 249 ? 11.304 -3.691 13.130 1.00 55.81 249 LEU A O 1
ATOM 2000 N N . THR A 1 250 ? 9.888 -5.392 13.278 1.00 46.69 250 THR A N 1
ATOM 2001 C CA . THR A 1 250 ? 10.957 -6.392 13.270 1.00 46.69 250 THR A CA 1
ATOM 2002 C C . THR A 1 250 ? 11.506 -6.551 11.853 1.00 46.69 250 THR A C 1
ATOM 2004 O O . THR A 1 250 ? 10.776 -6.891 10.925 1.00 46.69 250 THR A O 1
ATOM 2007 N N . SER A 1 251 ? 12.813 -6.332 11.671 1.00 39.34 251 SER A N 1
ATOM 2008 C CA . SER A 1 251 ? 13.530 -6.687 10.438 1.00 39.34 251 SER A CA 1
ATOM 2009 C C . SER A 1 251 ? 13.282 -8.166 10.113 1.00 39.34 251 SER A C 1
ATOM 2011 O O . SER A 1 251 ? 13.774 -9.038 10.827 1.00 39.34 251 SER A O 1
ATOM 2013 N N . GLY A 1 252 ? 12.545 -8.442 9.035 1.00 39.44 252 GLY A N 1
ATOM 2014 C CA . GLY A 1 252 ? 12.187 -9.798 8.604 1.00 39.44 252 GLY A CA 1
ATOM 2015 C C . GLY A 1 252 ? 10.750 -10.220 8.927 1.00 39.44 252 GLY A C 1
ATOM 2016 O O . GLY A 1 252 ? 10.310 -11.256 8.436 1.00 39.44 252 GLY A O 1
ATOM 2017 N N . GLU A 1 253 ? 9.988 -9.419 9.676 1.00 38.91 253 GLU A N 1
ATOM 2018 C CA . GLU A 1 253 ? 8.535 -9.554 9.726 1.00 38.91 253 GLU A CA 1
ATOM 2019 C C . GLU A 1 253 ? 7.880 -8.620 8.704 1.00 38.91 253 GLU A C 1
ATOM 2021 O O . GLU A 1 253 ? 8.246 -7.456 8.580 1.00 38.91 253 GLU A O 1
ATOM 2026 N N . VAL A 1 254 ? 6.887 -9.127 7.968 1.00 41.47 254 VAL A N 1
ATOM 2027 C CA . VAL A 1 254 ? 6.146 -8.449 6.875 1.00 41.47 254 VAL A CA 1
ATOM 2028 C C . VAL A 1 254 ? 5.321 -7.229 7.360 1.00 41.47 254 VAL A C 1
ATOM 2030 O O . VAL A 1 254 ? 4.482 -6.682 6.647 1.00 41.47 254 VAL A O 1
ATOM 2033 N N . SER A 1 255 ? 5.561 -6.747 8.579 1.00 45.91 255 SER A N 1
ATOM 2034 C CA . SER A 1 255 ? 4.920 -5.569 9.158 1.00 45.91 255 SER A CA 1
ATOM 2035 C C . SER A 1 255 ? 5.734 -4.319 8.824 1.00 45.91 255 SER A C 1
ATOM 2037 O O . SER A 1 255 ? 6.509 -3.821 9.636 1.00 45.91 255 SER A O 1
ATOM 2039 N N . TYR A 1 256 ? 5.567 -3.819 7.599 1.00 60.88 256 TYR A N 1
ATOM 2040 C CA . TYR A 1 256 ? 6.111 -2.525 7.176 1.00 60.88 256 TYR A CA 1
ATOM 2041 C C . TYR A 1 256 ? 5.594 -1.377 8.076 1.00 60.88 256 TYR A C 1
ATOM 2043 O O . TYR A 1 256 ? 4.489 -1.505 8.618 1.00 60.88 256 TYR A O 1
ATOM 2051 N N . PRO A 1 257 ? 6.313 -0.237 8.187 1.00 61.88 257 PRO A N 1
ATOM 2052 C CA . PRO A 1 257 ? 5.855 0.981 8.855 1.00 61.88 257 PRO A CA 1
ATOM 2053 C C . PRO A 1 257 ? 4.391 1.320 8.593 1.00 61.88 257 PRO A C 1
ATOM 2055 O O . PRO A 1 257 ? 3.638 1.477 9.544 1.00 61.88 257 PRO A O 1
ATOM 2058 N N . ILE A 1 258 ? 3.943 1.317 7.335 1.00 62.72 258 ILE A N 1
ATOM 2059 C CA . ILE A 1 258 ? 2.532 1.568 6.998 1.00 62.72 258 ILE A CA 1
ATOM 2060 C C . ILE A 1 258 ? 1.591 0.576 7.678 1.00 62.72 258 ILE A C 1
ATOM 2062 O O . ILE A 1 258 ? 0.650 1.005 8.322 1.00 62.72 258 ILE A O 1
ATOM 2066 N N . ALA A 1 259 ? 1.850 -0.733 7.608 1.00 63.50 259 ALA A N 1
ATOM 2067 C CA . ALA A 1 259 ? 0.985 -1.735 8.237 1.00 63.50 259 ALA A CA 1
ATOM 2068 C C . ALA A 1 259 ? 0.928 -1.575 9.763 1.00 63.50 259 ALA A C 1
ATOM 2070 O O . ALA A 1 259 ? -0.122 -1.746 10.384 1.00 63.50 259 ALA A O 1
ATOM 2071 N N . TYR A 1 260 ? 2.065 -1.240 10.369 1.00 69.94 260 TYR A N 1
ATOM 2072 C CA . TYR A 1 260 ? 2.160 -0.974 11.795 1.00 69.94 260 TYR A CA 1
ATOM 2073 C C . TYR A 1 260 ? 1.394 0.301 12.179 1.00 69.94 260 TYR A C 1
ATOM 2075 O O . TYR A 1 260 ? 0.575 0.276 13.095 1.00 69.94 260 TYR A O 1
ATOM 2083 N N . PHE A 1 261 ? 1.590 1.400 11.453 1.00 71.75 261 PHE A N 1
ATOM 2084 C CA . PHE A 1 261 ? 0.925 2.670 11.730 1.00 71.75 261 PHE A CA 1
ATOM 2085 C C . PHE A 1 261 ? -0.562 2.669 11.346 1.00 71.75 261 PHE A C 1
ATOM 2087 O O . PHE A 1 261 ? -1.361 3.290 12.042 1.00 71.75 261 PHE A O 1
ATOM 2094 N N . GLU A 1 262 ? -0.972 1.876 10.353 1.00 70.38 262 GLU A N 1
ATOM 2095 C CA . GLU A 1 262 ? -2.371 1.513 10.088 1.00 70.38 262 GLU A CA 1
ATOM 2096 C C . GLU A 1 262 ? -2.991 0.845 11.323 1.00 70.38 262 GLU A C 1
ATOM 2098 O O . GLU A 1 262 ? -4.089 1.218 11.737 1.00 70.38 262 GLU A O 1
ATOM 2103 N N . CYS A 1 263 ? -2.290 -0.106 11.958 1.00 73.12 263 CYS A N 1
ATOM 2104 C CA . CYS A 1 263 ? -2.770 -0.736 13.192 1.00 73.12 263 CYS A CA 1
ATOM 2105 C C . CYS A 1 263 ? -2.906 0.291 14.326 1.00 73.12 263 CYS A C 1
ATOM 2107 O O . CYS A 1 263 ? -3.930 0.312 15.006 1.00 73.12 263 CYS A O 1
ATOM 2109 N N . VAL A 1 264 ? -1.912 1.170 14.505 1.00 75.94 264 VAL A N 1
ATOM 2110 C CA . VAL A 1 264 ? -1.955 2.251 15.509 1.00 75.94 264 VAL A CA 1
ATOM 2111 C C . VAL A 1 264 ? -3.164 3.162 15.278 1.00 75.94 264 VAL A C 1
ATOM 2113 O O . VAL A 1 264 ? -3.903 3.456 16.220 1.00 75.94 264 VAL A O 1
ATOM 2116 N N . HIS A 1 265 ? -3.416 3.555 14.030 1.00 74.50 265 HIS A N 1
ATOM 2117 C CA . HIS A 1 265 ? -4.560 4.382 13.661 1.00 74.50 265 HIS A CA 1
ATOM 2118 C C . HIS A 1 265 ? -5.898 3.652 13.864 1.00 74.50 265 HIS A C 1
ATOM 2120 O O . HIS A 1 265 ? -6.848 4.224 14.401 1.00 74.50 265 HIS A O 1
ATOM 2126 N N . CYS A 1 266 ? -5.980 2.363 13.520 1.00 74.56 266 CYS A N 1
ATOM 2127 C CA . CYS A 1 266 ? -7.155 1.542 13.814 1.00 74.56 266 CYS A CA 1
ATOM 2128 C C . CYS A 1 266 ? -7.439 1.499 15.321 1.00 74.56 266 CYS A C 1
ATOM 2130 O O . CYS A 1 266 ? -8.582 1.699 15.727 1.00 74.56 266 CYS A O 1
ATOM 2132 N N . CYS A 1 267 ? -6.413 1.313 16.160 1.00 78.62 267 CYS A N 1
ATOM 2133 C CA . CYS A 1 267 ? -6.559 1.408 17.614 1.00 78.62 267 CYS A CA 1
ATOM 2134 C C . CYS A 1 267 ? -7.107 2.773 18.035 1.00 78.62 267 CYS A C 1
ATOM 2136 O O . CYS A 1 267 ? -8.050 2.829 18.823 1.00 78.62 267 CYS A O 1
ATOM 2138 N N . ALA A 1 268 ? -6.569 3.862 17.482 1.00 78.81 268 ALA A N 1
ATOM 2139 C CA 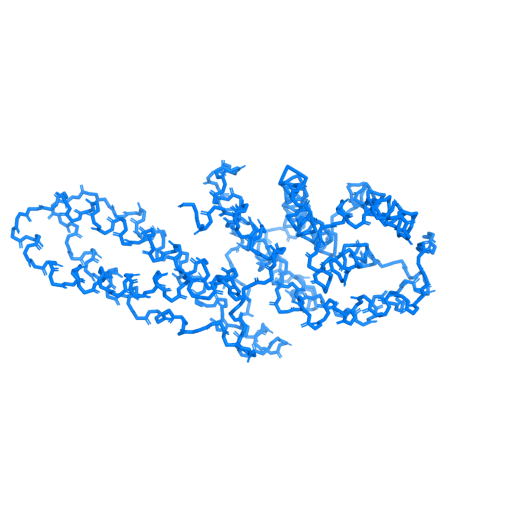. ALA A 1 268 ? -7.041 5.214 17.765 1.00 78.81 268 ALA A CA 1
ATOM 2140 C C . ALA A 1 268 ? -8.535 5.378 17.440 1.00 78.81 268 ALA A C 1
ATOM 2142 O O . ALA A 1 268 ? -9.301 5.863 18.274 1.00 78.81 268 ALA A O 1
ATOM 2143 N N . TYR A 1 269 ? -8.961 4.923 16.257 1.00 78.81 269 TYR A N 1
ATOM 2144 C CA . TYR A 1 269 ? -10.353 4.978 15.817 1.00 78.81 269 TYR A CA 1
ATOM 2145 C C . TYR A 1 269 ? -11.279 4.172 16.734 1.00 78.81 269 TYR A C 1
ATOM 2147 O O . TYR A 1 269 ? -12.270 4.706 17.234 1.00 78.81 269 TYR A O 1
ATOM 2155 N N . ILE A 1 270 ? -10.941 2.906 17.000 1.00 80.69 270 ILE A N 1
ATOM 2156 C CA . ILE A 1 270 ? -11.757 2.014 17.832 1.00 80.69 270 ILE A CA 1
ATOM 2157 C C . ILE A 1 270 ? -11.891 2.571 19.250 1.00 80.69 270 ILE A C 1
ATOM 2159 O O . ILE A 1 270 ? -12.998 2.625 19.785 1.00 80.69 270 ILE A O 1
ATOM 2163 N N . TYR A 1 271 ? -10.799 3.049 19.851 1.00 83.25 271 TYR A N 1
ATOM 2164 C CA . TYR A 1 271 ? -10.852 3.633 21.190 1.00 83.25 271 TYR A CA 1
ATOM 2165 C C . TYR A 1 271 ? -11.594 4.969 21.222 1.00 83.25 271 TYR A C 1
ATOM 2167 O O . TYR A 1 271 ? -12.339 5.222 22.169 1.00 83.25 271 TYR A O 1
ATOM 2175 N N . ARG A 1 272 ? -11.474 5.802 20.182 1.00 82.00 272 ARG A N 1
ATOM 2176 C CA . ARG A 1 272 ? -12.271 7.030 20.057 1.00 82.00 272 ARG A CA 1
ATOM 2177 C C . ARG A 1 272 ? -13.768 6.719 20.007 1.00 82.00 272 ARG A C 1
ATOM 2179 O O . ARG A 1 272 ? -14.529 7.343 20.745 1.00 82.00 272 ARG A O 1
ATOM 2186 N N . GLN A 1 273 ? -14.182 5.753 19.186 1.00 81.75 273 GLN A N 1
ATOM 2187 C CA . GLN A 1 273 ? -15.581 5.318 19.114 1.00 81.75 273 GLN A CA 1
ATOM 2188 C C . GLN A 1 273 ? -16.055 4.733 20.446 1.00 81.75 273 GLN A C 1
ATOM 2190 O O . GLN A 1 273 ? -17.125 5.085 20.938 1.00 81.75 273 GLN A O 1
ATOM 2195 N N . ALA A 1 274 ? -15.225 3.915 21.093 1.00 85.44 274 ALA A N 1
ATOM 2196 C CA . ALA A 1 274 ? -15.537 3.337 22.392 1.00 85.44 274 ALA A CA 1
ATOM 2197 C C . ALA A 1 274 ? -15.776 4.406 23.473 1.00 85.44 274 ALA A C 1
ATOM 2199 O O . ALA A 1 274 ? -16.738 4.304 24.234 1.00 85.44 274 ALA A O 1
ATOM 2200 N N . VAL A 1 275 ? -14.944 5.454 23.519 1.00 85.44 275 VAL A N 1
ATOM 2201 C CA . VAL A 1 275 ? -15.123 6.592 24.438 1.00 85.44 275 VAL A CA 1
ATOM 2202 C C . VAL A 1 275 ? -16.402 7.366 24.121 1.00 85.44 275 VAL A C 1
ATOM 2204 O O . VAL A 1 275 ? -17.136 7.725 25.041 1.00 85.44 275 VAL A O 1
ATOM 2207 N N . PHE A 1 276 ? -16.692 7.601 22.841 1.00 85.81 276 PHE A N 1
ATOM 2208 C CA . PHE A 1 276 ? -17.910 8.294 22.420 1.00 85.81 276 PHE A CA 1
ATOM 2209 C C . PHE A 1 276 ? -19.174 7.535 22.852 1.00 85.81 276 PHE A C 1
ATOM 2211 O O . PHE A 1 276 ? -20.061 8.109 23.485 1.00 85.81 276 PHE A O 1
ATOM 2218 N N . ILE A 1 277 ? -19.219 6.221 22.611 1.00 86.25 277 ILE A N 1
ATOM 2219 C CA . ILE A 1 277 ? -20.329 5.365 23.043 1.00 86.25 277 ILE A CA 1
ATOM 2220 C C . ILE A 1 277 ? -20.420 5.347 24.571 1.00 86.25 277 ILE A C 1
ATOM 2222 O O . ILE A 1 277 ? -21.502 5.557 25.113 1.00 86.25 277 ILE A O 1
ATOM 2226 N N . TYR A 1 278 ? -19.300 5.177 25.280 1.00 87.38 278 TYR A N 1
ATOM 2227 C CA . TYR A 1 278 ? -19.260 5.181 26.745 1.00 87.38 278 TYR A CA 1
ATOM 2228 C C . TYR A 1 278 ? -19.903 6.433 27.357 1.00 87.38 278 TYR A C 1
ATOM 2230 O O . TYR A 1 278 ? -20.698 6.331 28.292 1.00 87.38 278 TYR A O 1
ATOM 2238 N N . GLN A 1 279 ? -19.616 7.612 26.801 1.00 87.19 279 GLN A N 1
ATOM 2239 C CA . GLN A 1 279 ? -20.187 8.879 27.270 1.00 87.19 279 GLN A CA 1
ATOM 2240 C C . GLN A 1 279 ? -21.713 8.954 27.107 1.00 87.19 279 GLN A C 1
ATOM 2242 O O . GLN A 1 279 ? -22.362 9.681 27.856 1.00 87.19 279 GLN A O 1
ATOM 2247 N N . SER A 1 280 ? -22.288 8.187 26.178 1.00 86.75 280 SER A N 1
ATOM 2248 C CA . SER A 1 280 ? -23.738 8.113 25.954 1.00 86.75 280 SER A CA 1
ATOM 2249 C C . SER A 1 280 ? -24.469 7.105 26.854 1.00 86.75 280 SER A C 1
ATOM 2251 O O . SER A 1 280 ? -25.700 7.092 26.890 1.00 86.75 280 SER A O 1
ATOM 2253 N N . LEU A 1 281 ? -23.736 6.258 27.588 1.00 87.62 281 LEU A N 1
ATOM 2254 C CA . LEU A 1 281 ? -24.324 5.203 28.414 1.00 87.62 281 LEU A CA 1
ATOM 2255 C C . LEU A 1 281 ? -24.850 5.720 29.767 1.00 87.62 281 LEU A C 1
ATOM 2257 O O . LEU A 1 281 ? -24.306 6.674 30.326 1.00 87.62 281 LEU A O 1
ATOM 2261 N N . PRO A 1 282 ? -25.860 5.049 30.356 1.00 88.75 282 PRO A N 1
ATOM 2262 C CA . PRO A 1 282 ? -26.260 5.277 31.743 1.00 88.75 282 PRO A CA 1
ATOM 2263 C C . PRO A 1 282 ? -25.109 5.022 32.728 1.00 88.75 282 PRO A C 1
ATOM 2265 O O . PRO A 1 282 ? -24.248 4.178 32.483 1.00 88.75 282 PRO A O 1
ATOM 2268 N N . TYR A 1 283 ? -25.141 5.690 33.884 1.00 88.75 283 TYR A N 1
ATOM 2269 C CA . TYR A 1 283 ? -24.075 5.625 34.895 1.00 88.75 283 TYR A CA 1
ATOM 2270 C C . TYR A 1 283 ? -23.708 4.192 35.321 1.00 88.75 283 TYR A C 1
ATOM 2272 O O . TYR A 1 283 ? -22.529 3.851 35.377 1.00 88.75 283 TYR A O 1
ATOM 2280 N N . ASP A 1 284 ? -24.695 3.323 35.551 1.00 87.19 284 ASP A N 1
ATOM 2281 C CA . ASP A 1 284 ? -24.441 1.938 35.976 1.00 87.19 284 ASP A CA 1
ATOM 2282 C C . ASP A 1 284 ? -23.707 1.127 34.894 1.00 87.19 284 ASP A C 1
ATOM 2284 O O . ASP A 1 284 ? -22.803 0.342 35.187 1.00 87.19 284 ASP A O 1
ATOM 2288 N N . ALA A 1 285 ? -24.039 1.368 33.622 1.00 84.94 285 ALA A N 1
ATOM 2289 C CA . ALA A 1 285 ? -23.367 0.751 32.482 1.00 84.94 285 ALA A CA 1
ATOM 2290 C C . ALA A 1 285 ? -21.956 1.324 32.267 1.00 84.94 285 ALA A C 1
ATOM 2292 O O . ALA A 1 285 ? -21.042 0.587 31.896 1.00 84.94 285 ALA A O 1
ATOM 2293 N N . GLN A 1 286 ? -21.751 2.614 32.555 1.00 88.88 286 GLN A N 1
ATOM 2294 C CA . GLN A 1 286 ? -20.421 3.224 32.569 1.00 88.88 286 GLN A CA 1
ATOM 2295 C C . GLN A 1 286 ? -19.524 2.578 33.634 1.00 88.88 286 GLN A C 1
ATOM 2297 O O . GLN A 1 286 ? -18.395 2.193 33.336 1.00 88.88 286 GLN A O 1
ATOM 2302 N N . GLN A 1 287 ? -20.025 2.366 34.855 1.00 88.19 287 GLN A N 1
ATOM 2303 C CA . GLN A 1 287 ? -19.243 1.713 35.914 1.00 88.19 287 GLN A CA 1
ATOM 2304 C C . GLN A 1 287 ? -18.794 0.298 35.522 1.00 88.19 287 GLN A C 1
ATOM 2306 O O . GLN A 1 287 ? -17.653 -0.080 35.789 1.00 88.19 287 GLN A O 1
ATOM 2311 N N . ALA A 1 288 ? -19.647 -0.461 34.826 1.00 83.75 288 ALA A N 1
ATOM 2312 C CA . ALA A 1 288 ? -19.310 -1.803 34.349 1.00 83.75 288 ALA A CA 1
ATOM 2313 C C . ALA A 1 288 ? -18.192 -1.818 33.284 1.00 83.75 288 ALA A C 1
ATOM 2315 O O . ALA A 1 288 ? -17.439 -2.787 33.194 1.00 83.75 288 ALA A O 1
ATOM 2316 N N . LEU A 1 289 ? -18.068 -0.751 32.487 1.00 85.62 289 LEU A N 1
ATOM 2317 C CA . LEU A 1 289 ? -17.096 -0.632 31.392 1.00 85.62 289 LEU A CA 1
ATOM 2318 C C . LEU A 1 289 ? -15.803 0.092 31.777 1.00 85.62 289 LEU A C 1
ATOM 2320 O O . LEU A 1 289 ? -14.801 -0.034 31.071 1.00 85.62 289 LEU A O 1
ATOM 2324 N N . TYR A 1 290 ? -15.817 0.849 32.875 1.00 86.81 290 TYR A N 1
ATOM 2325 C CA . TYR A 1 290 ? -14.727 1.745 33.259 1.00 86.81 290 TYR A CA 1
ATOM 2326 C C . TYR A 1 290 ? -13.367 1.038 33.331 1.00 86.81 290 TYR A C 1
ATOM 2328 O O . TYR A 1 290 ? -12.380 1.544 32.800 1.00 86.81 290 TYR A O 1
ATOM 2336 N N . LEU A 1 291 ? -13.318 -0.153 33.939 1.00 85.31 291 LEU A N 1
ATOM 2337 C CA . LEU A 1 291 ? -12.070 -0.900 34.107 1.00 85.31 291 LEU A CA 1
ATOM 2338 C C . LEU A 1 291 ? -11.448 -1.295 32.756 1.00 85.31 291 LEU A C 1
ATOM 2340 O O . LEU A 1 291 ? -10.252 -1.095 32.551 1.00 85.31 291 LEU A O 1
ATOM 2344 N N . GLU A 1 292 ? -12.257 -1.810 31.824 1.00 84.50 292 GLU A N 1
ATOM 2345 C CA . GLU A 1 292 ? -11.769 -2.237 30.507 1.00 84.50 292 GLU A CA 1
ATOM 2346 C C . GLU A 1 292 ? -11.310 -1.030 29.678 1.00 84.50 292 GLU A C 1
ATOM 2348 O O . GLU A 1 292 ? -10.243 -1.069 29.068 1.00 84.50 292 GLU A O 1
ATOM 2353 N N . LEU A 1 293 ? -12.059 0.079 29.708 1.00 84.06 293 LEU A N 1
ATOM 2354 C CA . LEU A 1 293 ? -11.690 1.310 29.001 1.00 84.06 293 LEU A CA 1
ATOM 2355 C C . LEU A 1 293 ? -10.430 1.968 29.573 1.00 84.06 293 LEU A C 1
ATOM 2357 O O . LEU A 1 293 ? -9.601 2.470 28.810 1.00 84.06 293 LEU A O 1
ATOM 2361 N N . SER A 1 294 ? -10.251 1.941 30.896 1.00 85.25 294 SER A N 1
ATOM 2362 C CA . SER A 1 294 ? -9.028 2.431 31.537 1.00 85.25 294 SER A CA 1
ATOM 2363 C C . SER A 1 294 ? -7.817 1.612 31.087 1.00 85.25 294 SER A C 1
ATOM 2365 O O . SER A 1 294 ? -6.813 2.185 30.666 1.00 85.25 294 SER A O 1
ATOM 2367 N N . GLN A 1 295 ? -7.935 0.280 31.073 1.00 84.56 295 GLN A N 1
ATOM 2368 C CA . GLN A 1 295 ? -6.867 -0.597 30.589 1.00 84.56 295 GLN A CA 1
ATOM 2369 C C . GLN A 1 295 ? -6.577 -0.381 29.093 1.00 84.56 295 GLN A C 1
ATOM 2371 O O . GLN A 1 295 ? -5.418 -0.323 28.686 1.00 84.56 295 GLN A O 1
ATOM 2376 N N . CYS A 1 296 ? -7.612 -0.203 28.267 1.00 81.94 296 CYS A N 1
ATOM 2377 C CA . CYS A 1 296 ? -7.453 0.135 26.850 1.00 81.94 296 CYS A CA 1
ATOM 2378 C C . CYS A 1 296 ? -6.700 1.459 26.657 1.00 81.94 296 CYS A C 1
ATOM 2380 O O . CYS A 1 296 ? -5.833 1.556 25.791 1.00 81.94 296 CYS A O 1
ATOM 2382 N N . THR A 1 297 ? -6.987 2.461 27.491 1.00 80.44 297 THR A N 1
ATOM 2383 C CA . THR A 1 297 ? -6.327 3.774 27.441 1.00 80.44 297 THR A CA 1
ATOM 2384 C C . THR A 1 297 ? -4.838 3.675 27.776 1.00 80.44 297 THR A C 1
ATOM 2386 O O . THR A 1 297 ? -4.012 4.297 27.107 1.00 80.44 297 THR A O 1
ATOM 2389 N N . GLU A 1 298 ? -4.474 2.885 28.789 1.00 83.25 298 GLU A N 1
ATOM 2390 C CA . GLU A 1 298 ? -3.072 2.634 29.148 1.00 83.25 298 GLU A CA 1
ATOM 2391 C C . GLU A 1 298 ? -2.328 1.897 28.030 1.00 83.25 298 GLU A C 1
ATOM 2393 O O . GLU A 1 298 ? -1.261 2.347 27.604 1.00 83.25 298 GLU A O 1
ATOM 2398 N N . ASN A 1 299 ? -2.930 0.835 27.487 1.00 82.19 299 ASN A N 1
ATOM 2399 C CA . ASN A 1 299 ? -2.372 0.082 26.365 1.00 82.19 299 ASN A CA 1
ATOM 2400 C C . ASN A 1 299 ? -2.181 0.965 25.124 1.00 82.19 299 ASN A C 1
ATOM 2402 O O . ASN A 1 299 ? -1.150 0.890 24.460 1.00 82.19 299 ASN A O 1
ATOM 2406 N N . TYR A 1 300 ? -3.151 1.832 24.819 1.00 81.25 300 TYR A N 1
ATOM 2407 C CA . TYR A 1 300 ? -3.050 2.772 23.705 1.00 81.25 300 TYR A CA 1
ATOM 2408 C C . TYR A 1 300 ? -1.932 3.792 23.914 1.00 81.25 300 TYR A C 1
ATOM 2410 O O . TYR A 1 300 ? -1.178 4.078 22.988 1.00 81.25 300 TYR A O 1
ATOM 2418 N N . ARG A 1 301 ? -1.781 4.326 25.132 1.00 83.50 301 ARG A N 1
ATOM 2419 C CA . ARG A 1 301 ? -0.699 5.267 25.445 1.00 83.50 301 ARG A CA 1
ATOM 2420 C C . ARG A 1 301 ? 0.673 4.625 25.240 1.00 83.50 301 ARG A C 1
ATOM 2422 O O . ARG A 1 301 ? 1.554 5.268 24.671 1.00 83.50 301 ARG A O 1
ATOM 2429 N N . ASP A 1 302 ? 0.849 3.379 25.679 1.00 84.25 302 ASP A N 1
ATOM 2430 C CA . ASP A 1 302 ? 2.087 2.636 25.435 1.00 84.25 302 ASP A CA 1
ATOM 2431 C C . ASP A 1 302 ? 2.318 2.374 23.940 1.00 84.25 302 ASP A C 1
ATOM 2433 O O . ASP A 1 302 ? 3.422 2.590 23.440 1.00 84.25 302 ASP A O 1
ATOM 2437 N N . LEU A 1 303 ? 1.267 1.993 23.207 1.00 82.44 303 LEU A N 1
ATOM 2438 C CA . LEU A 1 303 ? 1.334 1.804 21.761 1.00 82.44 303 LEU A CA 1
ATOM 2439 C C . LEU A 1 303 ? 1.767 3.084 21.035 1.00 82.44 303 LEU A C 1
ATOM 2441 O O . LEU A 1 303 ? 2.665 3.035 20.200 1.00 82.44 303 LEU A O 1
ATOM 2445 N N . VAL A 1 304 ? 1.181 4.237 21.371 1.00 81.81 304 VAL A N 1
ATOM 2446 C CA . VAL A 1 304 ? 1.549 5.536 20.780 1.00 81.81 304 VAL A CA 1
ATOM 2447 C C . VAL A 1 304 ? 2.995 5.902 21.106 1.00 81.81 304 VAL A C 1
ATOM 2449 O O . VAL A 1 304 ? 3.711 6.396 20.236 1.00 81.81 304 VAL A O 1
ATOM 2452 N N . ARG A 1 305 ? 3.456 5.645 22.337 1.00 85.50 305 ARG A N 1
ATOM 2453 C CA . ARG A 1 305 ? 4.858 5.865 22.720 1.00 85.50 305 ARG A CA 1
ATOM 2454 C C . ARG A 1 305 ? 5.798 5.026 21.851 1.00 85.50 305 ARG A C 1
ATOM 2456 O O . ARG A 1 305 ? 6.701 5.587 21.238 1.00 85.50 305 ARG A O 1
ATOM 2463 N N . ARG A 1 306 ? 5.546 3.717 21.739 1.00 82.88 306 ARG A N 1
ATOM 2464 C CA . ARG A 1 306 ? 6.326 2.820 20.871 1.00 82.88 306 ARG A CA 1
ATOM 2465 C C . ARG A 1 306 ? 6.262 3.249 19.410 1.00 82.88 306 ARG A C 1
ATOM 2467 O O . ARG A 1 306 ? 7.274 3.251 18.726 1.00 82.88 306 ARG A O 1
ATOM 2474 N N . ALA A 1 307 ? 5.091 3.662 18.934 1.00 80.69 307 ALA A N 1
ATOM 2475 C CA . ALA A 1 307 ? 4.916 4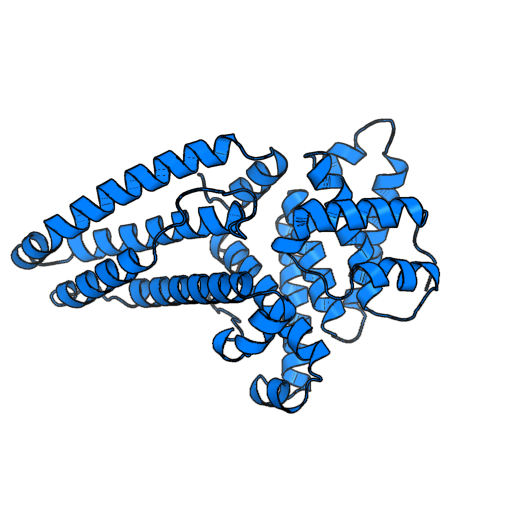.149 17.575 1.00 80.69 307 ALA A CA 1
ATOM 2476 C C . ALA A 1 307 ? 5.768 5.393 17.282 1.00 80.69 307 ALA A C 1
ATOM 2478 O O . ALA A 1 307 ? 6.374 5.464 16.218 1.00 80.69 307 ALA A O 1
ATOM 2479 N N . ARG A 1 308 ? 5.888 6.328 18.230 1.00 82.62 308 ARG A N 1
ATOM 2480 C CA . ARG A 1 308 ? 6.793 7.482 18.098 1.00 82.62 308 ARG A CA 1
ATOM 2481 C C . ARG A 1 308 ? 8.263 7.077 18.068 1.00 82.62 308 ARG A C 1
ATOM 2483 O O . ARG A 1 308 ? 9.008 7.590 17.246 1.00 82.62 308 ARG A O 1
ATOM 2490 N N . GLU A 1 309 ? 8.670 6.141 18.919 1.00 84.38 309 GLU A N 1
ATOM 2491 C CA . GLU A 1 309 ? 10.046 5.625 18.915 1.00 84.38 309 GLU A CA 1
ATOM 2492 C C . GLU A 1 309 ? 10.377 4.975 17.566 1.00 84.38 309 GLU A C 1
ATOM 2494 O O . GLU A 1 309 ? 11.406 5.269 16.967 1.00 84.38 309 GLU A O 1
ATOM 2499 N N . GLN A 1 310 ? 9.466 4.155 17.039 1.00 79.25 310 GLN A N 1
ATOM 2500 C CA . GLN A 1 310 ? 9.613 3.523 15.727 1.00 79.25 310 GLN A CA 1
ATOM 2501 C C . GLN A 1 310 ? 9.624 4.553 14.591 1.00 79.25 310 GLN A C 1
ATOM 2503 O O . GLN A 1 310 ? 10.425 4.429 13.667 1.00 79.25 310 GLN A O 1
ATOM 2508 N N . TRP A 1 311 ? 8.792 5.594 14.674 1.00 81.06 311 TRP A N 1
ATOM 2509 C CA . TRP A 1 311 ? 8.729 6.675 13.690 1.00 81.06 311 TRP A CA 1
ATOM 2510 C C . TRP A 1 311 ? 10.083 7.350 13.478 1.00 81.06 311 TRP A C 1
ATOM 2512 O O . TRP A 1 311 ? 10.502 7.569 12.344 1.00 81.06 311 TRP A O 1
ATOM 2522 N N . GLU A 1 312 ? 10.796 7.641 14.564 1.00 82.44 312 GLU A N 1
ATOM 2523 C CA . GLU A 1 312 ? 12.103 8.299 14.514 1.00 82.44 312 GLU A CA 1
ATOM 2524 C C . GLU A 1 312 ? 13.185 7.447 13.831 1.00 82.44 312 GLU A C 1
ATOM 2526 O O . GLU A 1 312 ? 14.158 7.996 13.315 1.00 82.44 312 GLU A O 1
ATOM 2531 N N . THR A 1 313 ? 13.007 6.122 13.766 1.00 81.19 313 THR A N 1
ATOM 2532 C CA . THR A 1 313 ? 13.951 5.210 13.094 1.00 81.19 313 THR A CA 1
ATOM 2533 C C . THR A 1 313 ? 13.771 5.136 11.576 1.00 81.19 313 THR A C 1
ATOM 2535 O O . THR A 1 313 ? 14.620 4.573 10.881 1.00 81.19 313 THR A O 1
ATOM 2538 N N . LEU A 1 314 ? 12.687 5.702 11.039 1.00 77.56 314 LEU A N 1
ATOM 2539 C CA . LEU A 1 314 ? 12.362 5.609 9.620 1.00 77.56 314 LEU A CA 1
ATOM 2540 C C . LEU A 1 314 ? 13.188 6.565 8.756 1.00 77.56 314 LEU A C 1
ATOM 2542 O O . LEU A 1 314 ? 13.485 7.710 9.123 1.00 77.56 314 LEU A O 1
ATOM 2546 N N . GLN A 1 315 ? 13.451 6.109 7.533 1.00 81.31 315 GLN A N 1
ATOM 2547 C CA . GLN A 1 315 ? 13.962 6.933 6.440 1.00 81.31 315 GLN A CA 1
ATOM 2548 C C . GLN A 1 315 ? 13.077 8.172 6.215 1.00 81.31 315 GLN A C 1
ATOM 2550 O O . GLN A 1 315 ? 11.867 8.134 6.456 1.00 81.31 315 GLN A O 1
ATOM 2555 N N . ASN A 1 316 ? 13.675 9.294 5.801 1.00 82.88 316 ASN A N 1
ATOM 2556 C CA . ASN A 1 316 ? 12.952 10.560 5.657 1.00 82.88 316 ASN A CA 1
ATOM 2557 C C . ASN A 1 316 ? 11.822 10.451 4.638 1.00 82.88 316 ASN A C 1
ATOM 2559 O O . ASN A 1 316 ? 10.733 10.939 4.898 1.00 82.88 316 ASN A O 1
ATOM 2563 N N . LEU A 1 317 ? 12.070 9.796 3.510 1.00 80.62 317 LEU A N 1
ATOM 2564 C CA . LEU A 1 317 ? 11.122 9.626 2.424 1.00 80.62 317 LEU A CA 1
ATOM 2565 C C . LEU A 1 317 ? 9.906 8.805 2.868 1.00 80.62 317 LEU A C 1
ATOM 2567 O O . LEU A 1 317 ? 8.771 9.153 2.548 1.00 80.62 317 LEU A O 1
ATOM 2571 N N . GLU A 1 318 ? 10.133 7.765 3.671 1.00 78.56 318 GLU A N 1
ATOM 2572 C CA . GLU A 1 318 ? 9.055 6.967 4.256 1.00 78.56 318 GLU A CA 1
ATOM 2573 C C . GLU A 1 318 ? 8.273 7.763 5.307 1.00 78.56 318 GLU A C 1
ATOM 2575 O O . GLU A 1 318 ? 7.044 7.738 5.304 1.00 78.56 318 GLU A O 1
ATOM 2580 N N . ARG A 1 319 ? 8.951 8.562 6.143 1.00 78.00 319 ARG A N 1
ATOM 2581 C CA . ARG A 1 319 ? 8.269 9.511 7.040 1.00 78.00 319 ARG A CA 1
ATOM 2582 C C . ARG A 1 319 ? 7.450 10.534 6.272 1.00 78.00 319 ARG A C 1
ATOM 2584 O O . ARG A 1 319 ? 6.309 10.770 6.635 1.00 78.00 319 ARG A O 1
ATOM 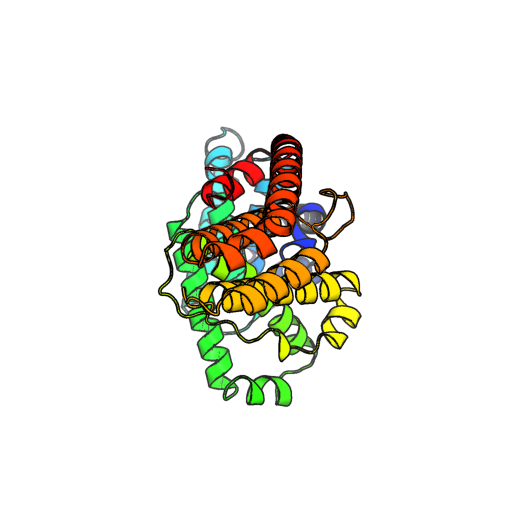2591 N N . SER A 1 320 ? 7.996 11.136 5.221 1.00 77.62 320 SER A N 1
ATOM 2592 C CA . SER A 1 320 ? 7.296 12.123 4.396 1.00 77.62 320 SER A CA 1
ATOM 2593 C C . SER A 1 320 ? 6.064 11.521 3.738 1.00 77.62 320 SER A C 1
ATOM 2595 O O . SER A 1 320 ? 5.002 12.139 3.778 1.00 77.62 320 SER A O 1
ATOM 2597 N N . ARG A 1 321 ? 6.177 10.296 3.211 1.00 76.81 321 ARG A N 1
ATOM 2598 C CA . ARG A 1 321 ? 5.031 9.545 2.705 1.00 76.81 321 ARG A CA 1
ATOM 2599 C C . ARG A 1 321 ? 3.990 9.361 3.804 1.00 76.81 321 ARG A C 1
ATOM 2601 O O . ARG A 1 321 ? 2.864 9.789 3.605 1.00 76.81 321 ARG A O 1
ATOM 2608 N N . LEU A 1 322 ? 4.371 8.808 4.959 1.00 73.00 322 LEU A N 1
ATOM 2609 C CA . LEU A 1 322 ? 3.483 8.562 6.103 1.00 73.00 322 LEU A CA 1
ATOM 2610 C C . LEU A 1 322 ? 2.854 9.837 6.706 1.00 73.00 322 LEU A C 1
ATOM 2612 O O . LEU A 1 322 ? 1.715 9.791 7.161 1.00 73.00 322 LEU A O 1
ATOM 2616 N N . MET A 1 323 ? 3.556 10.976 6.704 1.00 72.25 323 MET A N 1
ATOM 2617 C CA . MET A 1 323 ? 3.003 12.279 7.110 1.00 72.25 323 MET A CA 1
ATOM 2618 C C . MET A 1 323 ? 1.977 12.770 6.100 1.00 72.25 323 MET A C 1
ATOM 2620 O O . MET A 1 323 ? 0.923 13.257 6.487 1.00 72.25 323 MET A O 1
ATOM 2624 N N . ALA A 1 324 ? 2.250 12.600 4.804 1.00 64.81 324 ALA A N 1
ATOM 2625 C CA . ALA A 1 324 ? 1.257 12.868 3.773 1.00 64.81 324 ALA A CA 1
ATOM 2626 C C . ALA A 1 324 ? 0.041 11.931 3.886 1.00 64.81 324 ALA A C 1
ATOM 2628 O O . ALA A 1 324 ? -0.991 12.232 3.301 1.00 64.81 324 ALA A O 1
ATOM 2629 N N . LEU A 1 325 ? 0.141 10.837 4.656 1.00 59.75 325 LEU A N 1
ATOM 2630 C CA . LEU A 1 325 ? -0.978 9.973 5.045 1.00 59.75 325 LEU A CA 1
ATOM 2631 C C . LEU A 1 325 ? -1.653 10.419 6.342 1.00 59.75 325 LEU A C 1
ATOM 2633 O O . LEU A 1 325 ? -2.389 9.619 6.892 1.00 59.75 325 LEU A O 1
ATOM 2637 N N . GLY A 1 326 ? -1.319 11.584 6.908 1.00 57.66 326 GLY A N 1
ATOM 2638 C CA . GLY A 1 326 ? -1.842 12.121 8.173 1.00 57.66 326 GLY A CA 1
ATOM 2639 C C . GLY A 1 326 ? -1.826 11.167 9.377 1.00 57.66 326 GLY A C 1
ATOM 2640 O O . GLY A 1 326 ? -2.536 11.396 10.353 1.00 57.66 326 GLY A O 1
ATOM 2641 N N . ILE A 1 327 ? -1.008 10.107 9.359 1.00 56.31 327 ILE A N 1
ATOM 2642 C CA . ILE A 1 327 ? -0.980 9.116 10.448 1.00 56.31 327 ILE A CA 1
ATOM 2643 C C . ILE A 1 327 ? -0.342 9.697 11.734 1.00 56.31 327 ILE A C 1
ATOM 2645 O O . ILE A 1 327 ? -0.463 9.111 12.810 1.00 56.31 327 ILE A O 1
ATOM 2649 N N . PHE A 1 328 ? 0.312 10.863 11.652 1.00 51.81 328 PHE A N 1
ATOM 2650 C CA . PHE A 1 328 ? 1.057 11.481 12.757 1.00 51.81 328 PHE A CA 1
ATOM 2651 C C . PHE A 1 328 ? 0.830 12.984 12.976 1.00 51.81 328 PHE A C 1
ATOM 2653 O O . PHE A 1 328 ? 1.666 13.607 13.634 1.00 51.81 328 PHE A O 1
ATOM 2660 N N . ASP A 1 329 ? -0.271 13.555 12.484 1.00 43.66 329 ASP A N 1
ATOM 2661 C CA . ASP A 1 329 ? -0.631 14.946 12.820 1.00 43.66 329 ASP A CA 1
ATOM 2662 C C . ASP A 1 329 ? -1.262 15.096 14.218 1.00 43.66 329 ASP A C 1
ATOM 2664 O O . ASP A 1 329 ? -2.113 14.257 14.608 1.00 43.66 329 ASP A O 1
#

pLDDT: mean 75.2, std 13.17, range [37.28, 93.19]

Secondary structure (DSSP, 8-state):
-PPPSS-HHHHHHHHHHHHHHHTTTS--TTHHHHHHHHHTT---GGGGGHHHHHHHHHHHHHTS-HHHHHTSTTTHHHHHHHHHHHHHHHHHHHHSPP-HHHHHHHHHHHHHHHHTT-HHHHHHHHHHHHHHHHHHHHHHTSHHHHHHHS-HHHHHHHHHHHHHHHHHHHHHHHTT-S-S------GGGS-HHHHHHHH-HHHHHHHHHHHHHHHHHHHHHT---STTTHHHHHHHHHHHHTT---SS--TTSS--HHHHHHHHHHHHHHHHHHHHHHHHS-HHHHHHHHHHHHHHHHHHHHHHHHHHHHHHTS-HHHHHHHHHTTTT-

Radius of gyration: 21.74 Å; chains: 1; bounding box: 54×41×65 Å

Organism: NCBI:txid2675880

Foldseek 3Di:
DDQADDDLVLLVQLLVLCCVPPCLPQPDPPSVCLSVCSVVVPPDLLVLLRLLSSLCSPCAVVLHALVVVLPDPPCVVVSVSSVVSNVVSLVVLLPDQQDLSSLSSLLSQLVNCLLNVNNVSSVVSLVSSVVSVVVVCVVLPHLVSCVVPDDLVSLVSVLSSLVSNVLVVLLCVLVVNDDPDPPRPPSVSRPLVSCCVPVNPLSSVLVVLVSLLVVLLVLLVPQDLDQPSLVSLVVSLVSLVVSDQDPAPDDPRSCDLSNNLVNLVSLVSSLVSSVVSLVSYDPVSVVVCVVSNVVSVVVSVVSVVRNVVRLVVDRNSVNSSVVSSVSDD